Protein AF-A0A7S2E3D8-F1 (afdb_monomer_lite)

pLDDT: mean 76.86, std 10.4, range [40.06, 91.75]

Structure (mmCIF, N/CA/C/O backbone):
data_AF-A0A7S2E3D8-F1
#
_entry.id   AF-A0A7S2E3D8-F1
#
loop_
_atom_site.group_PDB
_atom_site.id
_atom_site.type_symbol
_atom_site.label_atom_id
_atom_site.label_alt_id
_atom_site.label_comp_id
_atom_site.label_asym_id
_atom_site.label_entity_id
_atom_site.label_seq_id
_atom_site.pdbx_PDB_ins_code
_atom_site.Cartn_x
_atom_site.Cartn_y
_atom_site.Cartn_z
_atom_site.occupancy
_atom_site.B_iso_or_equiv
_atom_site.auth_seq_id
_atom_site.auth_comp_id
_atom_site.auth_asym_id
_atom_site.auth_atom_id
_atom_site.pdbx_PDB_model_num
ATOM 1 N N . MET A 1 1 ? 24.979 -22.349 -16.098 1.00 54.50 1 MET A N 1
ATOM 2 C CA . MET A 1 1 ? 23.718 -23.120 -16.098 1.00 54.50 1 MET A CA 1
ATOM 3 C C . MET A 1 1 ? 24.018 -24.602 -15.805 1.00 54.50 1 MET A C 1
ATOM 5 O O . MET A 1 1 ? 23.589 -25.485 -16.527 1.00 54.50 1 MET A O 1
ATOM 9 N N . ILE A 1 2 ? 24.775 -24.875 -14.730 1.00 65.81 2 ILE A N 1
ATOM 10 C CA . ILE A 1 2 ? 25.481 -26.158 -14.510 1.00 65.81 2 ILE A CA 1
ATOM 11 C C . ILE A 1 2 ? 24.524 -27.282 -14.080 1.00 65.81 2 ILE A C 1
ATOM 13 O O . ILE A 1 2 ? 24.633 -28.409 -14.543 1.00 65.81 2 ILE A O 1
ATOM 17 N N . VAL A 1 3 ? 23.531 -26.968 -13.246 1.00 64.94 3 VAL A N 1
ATOM 18 C CA . VAL A 1 3 ? 22.577 -27.958 -12.713 1.00 64.94 3 VAL A CA 1
ATOM 19 C C . VAL A 1 3 ? 21.649 -28.516 -13.802 1.00 64.94 3 VAL A C 1
ATOM 21 O O . VAL A 1 3 ? 21.311 -29.693 -13.779 1.00 64.94 3 VAL A O 1
ATOM 24 N N . ILE A 1 4 ? 21.277 -27.700 -14.796 1.00 72.75 4 ILE A N 1
ATOM 25 C CA . ILE A 1 4 ? 20.423 -28.128 -15.918 1.00 72.75 4 ILE A CA 1
ATOM 26 C C . ILE A 1 4 ? 21.190 -29.070 -16.853 1.00 72.75 4 ILE A C 1
ATOM 28 O O . ILE A 1 4 ? 20.639 -30.062 -17.325 1.00 72.75 4 ILE A O 1
ATOM 32 N N . GLU A 1 5 ? 22.465 -28.784 -17.112 1.00 73.12 5 GLU A N 1
ATOM 33 C CA . GLU A 1 5 ? 23.321 -29.645 -17.933 1.00 73.12 5 GLU A CA 1
ATOM 34 C C . GLU A 1 5 ? 23.626 -30.976 -17.240 1.00 73.12 5 GLU A C 1
ATOM 36 O O . GLU A 1 5 ? 23.585 -32.019 -17.886 1.00 73.12 5 GLU A O 1
ATOM 41 N N . GLU A 1 6 ? 23.859 -30.960 -15.927 1.00 69.69 6 GLU A N 1
ATOM 42 C CA . GLU A 1 6 ? 24.079 -32.176 -15.140 1.00 69.69 6 GLU A CA 1
ATOM 43 C C . GLU A 1 6 ? 22.788 -32.993 -14.965 1.00 69.69 6 GLU A C 1
ATOM 45 O O . GLU A 1 6 ? 22.846 -34.215 -15.046 1.00 69.69 6 GLU A O 1
ATOM 50 N N . SER A 1 7 ? 21.612 -32.358 -14.848 1.00 72.56 7 SER A N 1
ATOM 51 C CA . SER A 1 7 ? 20.326 -33.077 -14.861 1.00 72.56 7 SER A CA 1
ATOM 52 C C . SER A 1 7 ? 20.102 -33.796 -16.189 1.00 72.56 7 SER A C 1
ATOM 54 O O . SER A 1 7 ? 19.692 -34.948 -16.191 1.00 72.56 7 SER A O 1
ATOM 56 N N . LYS A 1 8 ? 20.425 -33.160 -17.323 1.00 74.94 8 LYS A N 1
ATOM 57 C CA . LYS A 1 8 ? 20.305 -33.791 -18.651 1.00 74.94 8 LYS A CA 1
ATOM 58 C C . LYS A 1 8 ? 21.268 -34.964 -18.853 1.00 74.94 8 LYS A C 1
ATOM 60 O O . LYS A 1 8 ? 21.036 -35.783 -19.742 1.00 74.94 8 LYS A O 1
ATOM 65 N N . LYS A 1 9 ? 22.372 -35.008 -18.101 1.00 73.44 9 LYS A N 1
ATOM 66 C CA . LYS A 1 9 ? 23.301 -36.146 -18.084 1.00 73.44 9 LYS A CA 1
ATOM 67 C C . LYS A 1 9 ? 22.787 -37.256 -17.168 1.00 73.44 9 LYS A C 1
ATOM 69 O O . LYS A 1 9 ? 22.814 -38.403 -17.591 1.00 73.44 9 LYS A O 1
ATOM 74 N N . ASP A 1 10 ? 22.271 -36.916 -15.985 1.00 66.31 10 ASP A N 1
ATOM 75 C CA . ASP A 1 10 ? 21.652 -37.871 -15.049 1.00 66.31 10 ASP A CA 1
ATOM 76 C C . ASP A 1 10 ? 20.418 -38.562 -15.660 1.00 66.31 10 ASP A C 1
ATOM 78 O O . ASP A 1 10 ? 20.246 -39.764 -15.501 1.00 66.31 10 ASP A O 1
ATOM 82 N N . ASP A 1 11 ? 19.634 -37.846 -16.475 1.00 70.88 11 ASP A N 1
ATOM 83 C CA . ASP A 1 11 ? 18.469 -38.386 -17.200 1.00 70.88 11 ASP A CA 1
ATOM 84 C C . ASP A 1 11 ? 18.822 -39.447 -18.271 1.00 70.88 11 ASP A C 1
ATOM 86 O O . ASP A 1 11 ? 17.924 -40.055 -18.855 1.00 70.88 11 ASP A O 1
ATOM 90 N N . LYS A 1 12 ? 20.114 -39.655 -18.561 1.00 72.06 12 LYS A N 1
ATOM 91 C CA . LYS A 1 12 ? 20.621 -40.648 -19.527 1.00 72.06 12 LYS A CA 1
ATOM 92 C C . LYS A 1 12 ? 21.363 -41.810 -18.869 1.00 72.06 12 LYS A C 1
ATOM 94 O O . LYS A 1 12 ? 21.856 -42.675 -19.589 1.00 72.06 12 LYS A O 1
ATOM 99 N N . VAL A 1 13 ? 21.508 -41.795 -17.546 1.00 71.62 13 VAL A N 1
ATOM 100 C CA . VAL A 1 13 ? 22.180 -42.870 -16.817 1.00 71.62 13 VAL A CA 1
ATOM 101 C C . VAL A 1 13 ? 21.226 -44.060 -16.735 1.00 71.62 13 VAL A C 1
ATOM 103 O O . VAL A 1 13 ? 20.111 -43.937 -16.232 1.00 71.62 13 VAL A O 1
ATOM 106 N N . ASP A 1 14 ? 21.689 -45.176 -17.280 1.00 62.88 14 ASP A N 1
ATOM 107 C CA . ASP A 1 14 ? 21.110 -46.513 -17.182 1.00 62.88 14 ASP A CA 1
ATOM 108 C C . ASP A 1 14 ? 22.132 -47.332 -16.380 1.00 62.88 14 ASP A C 1
ATOM 110 O O . ASP A 1 14 ? 23.194 -47.701 -16.896 1.00 62.88 14 ASP A O 1
ATOM 114 N N . ALA A 1 15 ? 21.907 -47.435 -15.068 1.00 64.56 15 ALA A N 1
ATOM 115 C CA . ALA A 1 15 ? 22.866 -48.028 -14.139 1.00 64.56 15 ALA A CA 1
ATOM 116 C C . ALA A 1 15 ? 22.747 -49.557 -14.064 1.00 64.56 15 ALA A C 1
ATOM 118 O O . ALA A 1 15 ? 23.694 -50.215 -13.622 1.00 64.56 15 ALA A O 1
ATOM 119 N N . ASP A 1 16 ? 21.613 -50.119 -14.482 1.00 63.78 16 ASP A N 1
ATOM 120 C CA . ASP A 1 16 ? 21.340 -51.558 -14.482 1.00 63.78 16 ASP A CA 1
ATOM 121 C C . ASP A 1 16 ? 21.496 -52.210 -15.872 1.00 63.78 16 ASP A C 1
ATOM 123 O O . ASP A 1 16 ? 21.486 -53.439 -15.984 1.00 63.78 16 ASP A O 1
ATOM 127 N N . GLY A 1 17 ? 21.760 -51.406 -16.908 1.00 60.56 17 GLY A N 1
ATOM 128 C CA . GLY A 1 17 ? 22.083 -51.847 -18.262 1.00 60.56 17 GLY A CA 1
ATOM 129 C C . GLY A 1 17 ? 20.888 -52.445 -18.997 1.00 60.56 17 GLY A C 1
ATOM 130 O O . GLY A 1 17 ? 21.078 -53.267 -19.900 1.00 60.56 17 GLY A O 1
ATOM 131 N N . ASN A 1 18 ? 19.669 -52.085 -18.593 1.00 60.09 18 ASN A N 1
ATOM 132 C CA . ASN A 1 18 ? 18.437 -52.690 -19.087 1.00 60.09 18 ASN A CA 1
ATOM 133 C C . ASN A 1 18 ? 17.904 -52.034 -20.384 1.00 60.09 18 ASN A C 1
ATOM 135 O O . ASN A 1 18 ? 16.939 -52.521 -20.983 1.00 60.09 18 ASN A O 1
ATOM 139 N N . GLY A 1 19 ? 18.566 -50.976 -20.869 1.00 58.81 19 GLY A N 1
ATOM 140 C CA . GLY A 1 19 ? 18.214 -50.238 -22.083 1.00 58.81 19 GLY A CA 1
ATOM 141 C C . GLY A 1 19 ? 17.189 -49.119 -21.861 1.00 58.81 19 GLY A C 1
ATOM 142 O O . GLY A 1 19 ? 16.807 -48.441 -22.824 1.00 58.81 19 GLY A O 1
ATOM 143 N N . VAL A 1 20 ? 16.750 -48.899 -20.620 1.00 63.19 20 VAL A N 1
ATOM 144 C CA . VAL A 1 20 ? 15.828 -47.847 -20.182 1.00 63.19 20 VAL A CA 1
ATOM 145 C C . VAL A 1 20 ? 16.533 -47.000 -19.119 1.00 63.19 20 VAL A C 1
ATOM 147 O O . VAL A 1 20 ? 17.198 -47.497 -18.230 1.00 63.19 20 VAL A O 1
ATOM 150 N N . ALA A 1 21 ? 16.417 -45.673 -19.204 1.00 68.75 21 ALA A N 1
ATOM 151 C CA . ALA A 1 21 ? 17.032 -44.805 -18.199 1.00 68.75 21 ALA A CA 1
ATOM 152 C C . ALA A 1 21 ? 16.344 -44.975 -16.833 1.00 68.75 21 ALA A C 1
ATOM 154 O O . ALA A 1 21 ? 15.117 -44.843 -16.769 1.00 68.75 21 ALA A O 1
ATOM 155 N N . ASP A 1 22 ? 17.123 -45.122 -15.751 1.00 62.75 22 ASP A N 1
ATOM 156 C CA . ASP A 1 22 ? 16.635 -45.331 -14.374 1.00 62.75 22 ASP A CA 1
ATOM 157 C C . ASP A 1 22 ? 15.532 -44.330 -13.982 1.00 62.75 22 ASP A C 1
ATOM 159 O O . ASP A 1 22 ? 14.576 -44.640 -13.274 1.00 62.75 22 ASP A O 1
ATOM 163 N N . VAL A 1 23 ? 15.649 -43.089 -14.468 1.00 61.84 23 VAL A N 1
ATOM 164 C CA . VAL A 1 23 ? 14.720 -41.983 -14.189 1.00 61.84 23 VAL A CA 1
ATOM 165 C C . VAL A 1 23 ? 13.282 -42.297 -14.627 1.00 61.84 23 VAL A C 1
ATOM 167 O O . VAL A 1 23 ? 12.345 -41.714 -14.085 1.00 61.84 23 VAL A O 1
ATOM 170 N N . LYS A 1 24 ? 13.083 -43.208 -15.587 1.00 64.81 24 LYS A N 1
ATOM 171 C CA . LYS A 1 24 ? 11.757 -43.622 -16.075 1.00 64.81 24 LYS A CA 1
ATOM 172 C C . LYS A 1 24 ? 11.157 -44.796 -15.303 1.00 64.81 24 LYS A C 1
ATOM 174 O O . LYS A 1 24 ? 9.954 -45.011 -15.408 1.00 64.81 24 LYS A O 1
ATOM 179 N N . GLU A 1 25 ? 11.968 -45.522 -14.541 1.00 63.78 25 GLU A N 1
ATOM 180 C CA . GLU A 1 25 ? 11.549 -46.721 -13.804 1.00 63.78 25 GLU A CA 1
ATOM 181 C C . GLU A 1 25 ? 11.418 -46.473 -12.294 1.00 63.78 25 GLU A C 1
ATOM 183 O O . GLU A 1 25 ? 10.818 -47.266 -11.569 1.00 63.78 25 GLU A O 1
ATOM 188 N N . MET 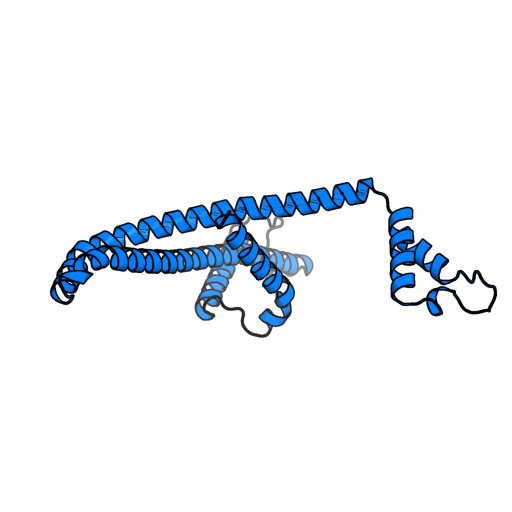A 1 26 ? 11.930 -45.340 -11.807 1.00 66.50 26 MET A N 1
ATOM 189 C CA . MET A 1 26 ? 11.855 -44.951 -10.401 1.00 66.50 26 MET A CA 1
ATOM 190 C C . MET A 1 26 ? 10.457 -44.482 -9.965 1.00 66.50 26 MET A C 1
ATOM 192 O O . MET A 1 26 ? 9.777 -43.726 -10.658 1.00 66.50 26 MET A O 1
ATOM 196 N N . ASP A 1 27 ? 10.081 -44.842 -8.732 1.00 74.19 27 ASP A N 1
ATOM 197 C CA . ASP A 1 27 ? 8.912 -44.281 -8.046 1.00 74.19 27 ASP A CA 1
ATOM 198 C C . ASP A 1 27 ? 9.023 -42.748 -7.896 1.00 74.19 27 ASP A C 1
ATOM 200 O O . ASP A 1 27 ? 10.108 -42.194 -7.688 1.00 74.19 27 ASP A O 1
ATOM 204 N N . SER A 1 28 ? 7.884 -42.049 -7.936 1.00 71.00 28 SER A N 1
ATOM 205 C CA . SER A 1 28 ? 7.810 -40.578 -7.955 1.00 71.00 28 SER A CA 1
ATOM 206 C C . SER A 1 28 ? 8.515 -39.929 -6.756 1.00 71.00 28 SER A C 1
ATOM 208 O O . SER A 1 28 ? 9.128 -38.867 -6.887 1.00 71.00 28 SER A O 1
ATOM 210 N N . LYS A 1 29 ? 8.481 -40.575 -5.582 1.00 74.19 29 LYS A N 1
ATOM 211 C CA . LYS A 1 29 ? 9.183 -40.097 -4.378 1.00 74.19 29 LYS A CA 1
ATOM 212 C C . LYS A 1 29 ? 10.696 -40.293 -4.468 1.00 74.19 29 LYS A C 1
ATOM 214 O O . LYS A 1 29 ? 11.454 -39.409 -4.068 1.00 74.19 29 LYS A O 1
ATOM 219 N N . ALA A 1 30 ? 11.136 -41.427 -5.007 1.00 75.94 30 ALA A N 1
ATOM 220 C CA . ALA A 1 30 ? 12.552 -41.730 -5.192 1.00 75.94 30 ALA A CA 1
ATOM 221 C C . ALA A 1 30 ? 13.190 -40.800 -6.240 1.00 75.94 30 ALA A C 1
ATOM 223 O O . ALA A 1 30 ? 14.317 -40.336 -6.060 1.00 75.94 30 ALA A O 1
ATOM 224 N N . LEU A 1 31 ? 12.441 -40.461 -7.292 1.00 77.81 31 LEU A N 1
ATOM 225 C CA . LEU A 1 31 ? 12.853 -39.517 -8.330 1.00 77.81 31 LEU A CA 1
ATOM 226 C C . LEU A 1 31 ? 13.031 -38.100 -7.759 1.00 77.81 31 LEU A C 1
ATOM 228 O O . LEU A 1 31 ? 14.049 -37.452 -8.018 1.00 77.81 31 LEU A O 1
ATOM 232 N N . LEU A 1 32 ? 12.095 -37.641 -6.919 1.00 78.56 32 LEU A N 1
ATOM 233 C CA . LEU A 1 32 ? 12.212 -36.354 -6.223 1.00 78.56 32 LEU A CA 1
ATOM 234 C C . LEU A 1 32 ? 13.456 -36.293 -5.328 1.00 78.56 32 LEU A C 1
ATOM 236 O O . LEU A 1 32 ? 14.194 -35.313 -5.392 1.00 78.56 32 LEU A O 1
ATOM 240 N N . LEU A 1 33 ? 13.729 -37.337 -4.541 1.00 79.44 33 LEU A N 1
ATOM 241 C CA . LEU A 1 33 ? 14.919 -37.407 -3.683 1.00 79.44 33 LEU A CA 1
ATOM 242 C C . LEU A 1 33 ? 16.226 -37.405 -4.491 1.00 79.44 33 LEU A C 1
ATOM 244 O O . LEU A 1 33 ? 17.156 -36.679 -4.138 1.00 79.44 33 LEU A O 1
ATOM 248 N N . ARG A 1 34 ? 16.299 -38.157 -5.598 1.00 78.06 34 ARG A N 1
ATOM 249 C CA . ARG A 1 34 ? 17.475 -38.183 -6.489 1.00 78.06 34 ARG A CA 1
ATOM 250 C C . ARG A 1 34 ? 17.731 -36.814 -7.115 1.00 78.06 34 ARG A C 1
ATOM 252 O O . ARG A 1 34 ? 18.853 -36.313 -7.044 1.00 78.06 34 ARG A O 1
ATOM 259 N N . LYS A 1 35 ? 16.693 -36.163 -7.653 1.00 78.25 35 LYS A N 1
ATOM 260 C CA . LYS A 1 35 ? 16.822 -34.819 -8.240 1.00 78.25 35 LYS A CA 1
ATOM 261 C C . LYS A 1 35 ? 17.135 -33.752 -7.187 1.00 78.25 35 LYS A C 1
ATOM 263 O O . LYS A 1 35 ? 17.973 -32.892 -7.445 1.00 78.25 35 LYS A O 1
ATOM 268 N N . ALA A 1 36 ? 16.554 -33.829 -5.989 1.00 77.69 36 ALA A N 1
ATOM 269 C CA . ALA A 1 36 ? 16.896 -32.936 -4.881 1.00 77.69 36 ALA A CA 1
ATOM 270 C C . ALA A 1 36 ? 18.368 -33.090 -4.456 1.00 77.69 36 ALA A C 1
ATOM 272 O O . ALA A 1 36 ? 19.069 -32.089 -4.307 1.00 77.69 36 ALA A O 1
ATOM 273 N N . ASN A 1 37 ? 18.869 -34.324 -4.343 1.00 80.50 37 ASN A N 1
ATOM 274 C CA . ASN A 1 37 ? 20.275 -34.604 -4.036 1.00 80.50 37 ASN A CA 1
ATOM 275 C C . ASN A 1 37 ? 21.228 -34.129 -5.141 1.00 80.50 37 ASN A C 1
ATOM 277 O O . ASN A 1 37 ? 22.279 -33.565 -4.835 1.00 80.50 37 ASN A O 1
ATOM 281 N N . LEU A 1 38 ? 20.865 -34.292 -6.418 1.00 79.12 38 LEU A N 1
ATOM 282 C CA . LEU A 1 38 ? 21.645 -33.778 -7.547 1.00 79.12 38 LEU A CA 1
ATOM 283 C C . LEU A 1 38 ? 21.764 -32.248 -7.482 1.00 79.12 38 LEU A C 1
ATOM 285 O O . LEU A 1 38 ? 22.862 -31.702 -7.603 1.00 79.12 38 LEU A O 1
ATOM 289 N N . VAL A 1 39 ? 20.643 -31.560 -7.244 1.00 78.81 39 VAL A N 1
ATOM 290 C CA . VAL A 1 39 ? 20.605 -30.101 -7.093 1.00 78.81 39 VAL A CA 1
ATOM 291 C C . VAL A 1 39 ? 21.458 -29.670 -5.901 1.00 78.81 39 VAL A C 1
ATOM 293 O O . VAL A 1 39 ? 22.339 -28.836 -6.075 1.00 78.81 39 VAL A O 1
ATOM 296 N N . MET A 1 40 ? 21.277 -30.269 -4.721 1.00 75.31 40 MET A N 1
ATOM 297 C CA . MET A 1 40 ? 22.045 -29.922 -3.517 1.00 75.31 40 MET A CA 1
ATOM 298 C C . MET A 1 40 ? 23.553 -30.168 -3.671 1.00 75.31 40 MET A C 1
ATOM 300 O O . MET A 1 40 ? 24.350 -29.380 -3.174 1.00 75.31 40 MET A O 1
ATOM 304 N N . THR A 1 41 ? 23.957 -31.214 -4.395 1.00 78.44 41 THR A N 1
ATOM 305 C CA . THR A 1 41 ? 25.378 -31.556 -4.595 1.00 78.44 41 THR A CA 1
ATOM 306 C C . THR A 1 41 ? 26.074 -30.635 -5.602 1.00 78.44 41 THR A C 1
ATOM 308 O O . THR A 1 41 ? 27.279 -30.409 -5.516 1.00 78.44 41 THR A O 1
ATOM 311 N N . LYS A 1 42 ? 25.340 -30.130 -6.600 1.00 78.06 42 LYS A N 1
ATOM 312 C CA . LYS A 1 42 ? 25.905 -29.352 -7.718 1.00 78.06 42 LYS A CA 1
ATOM 313 C C . LYS A 1 42 ? 25.678 -27.845 -7.590 1.00 78.06 42 LYS A C 1
ATOM 315 O O . LYS A 1 42 ? 26.277 -27.066 -8.333 1.00 78.06 42 LYS A O 1
ATOM 320 N N . MET A 1 43 ? 24.801 -27.423 -6.687 1.00 78.25 43 MET A N 1
ATOM 321 C CA . MET A 1 43 ? 24.501 -26.023 -6.427 1.00 78.25 43 MET A CA 1
ATOM 322 C C . MET A 1 43 ? 25.545 -25.412 -5.489 1.00 78.25 43 MET A C 1
ATOM 324 O O . MET A 1 43 ? 25.994 -26.043 -4.540 1.00 78.25 43 MET A O 1
ATOM 328 N N . ASN A 1 44 ? 25.946 -24.169 -5.759 1.00 83.44 44 ASN A N 1
ATOM 329 C CA . ASN A 1 44 ? 26.861 -23.442 -4.885 1.00 83.44 44 ASN A CA 1
ATOM 330 C C . ASN A 1 44 ? 26.087 -22.969 -3.635 1.00 83.44 44 ASN A C 1
ATOM 332 O O . ASN A 1 44 ? 25.175 -22.151 -3.793 1.00 83.44 44 ASN A O 1
ATOM 336 N N . PRO A 1 45 ? 26.426 -23.448 -2.424 1.00 85.06 45 PRO A N 1
ATOM 337 C CA . PRO A 1 45 ? 25.663 -23.133 -1.221 1.00 85.06 45 PRO A CA 1
ATOM 338 C C . PRO A 1 45 ? 25.768 -21.655 -0.828 1.00 85.06 45 PRO A C 1
ATOM 340 O O . PRO A 1 45 ? 24.780 -21.093 -0.371 1.00 85.06 45 PRO A O 1
ATOM 343 N N . GLN A 1 46 ? 26.905 -20.993 -1.074 1.00 85.25 46 GLN A N 1
ATOM 344 C CA . GL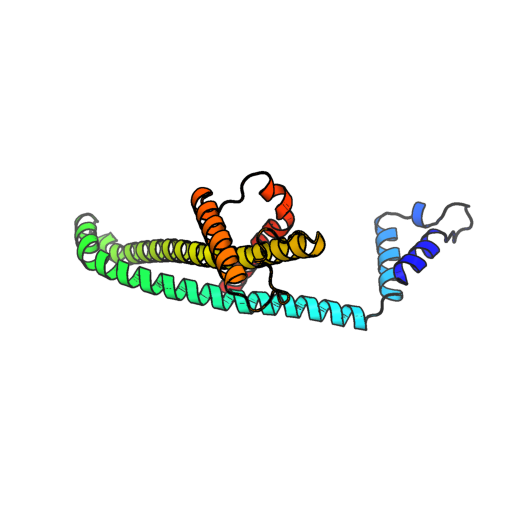N A 1 46 ? 27.071 -19.563 -0.787 1.00 85.25 46 GLN A CA 1
ATOM 345 C C . GLN A 1 46 ? 26.136 -18.701 -1.641 1.00 85.25 46 GLN A C 1
ATOM 347 O O . GLN A 1 46 ? 25.496 -17.796 -1.125 1.00 85.25 46 GLN A O 1
ATOM 352 N N . LYS A 1 47 ? 25.974 -19.021 -2.931 1.00 83.88 47 LYS A N 1
ATOM 353 C CA . LYS A 1 47 ? 25.029 -18.293 -3.798 1.00 83.88 47 LYS A CA 1
ATOM 354 C C . LYS A 1 47 ? 23.574 -18.468 -3.368 1.00 83.88 47 LYS A C 1
ATOM 356 O O . LYS A 1 47 ? 22.762 -17.571 -3.574 1.00 83.88 47 LYS A O 1
ATOM 361 N N . VAL A 1 48 ? 23.234 -19.629 -2.813 1.00 84.50 48 VAL A N 1
ATOM 362 C CA . VAL A 1 48 ? 21.888 -19.898 -2.290 1.00 84.50 48 VAL A CA 1
ATOM 363 C C . VAL A 1 48 ? 21.661 -19.138 -0.996 1.00 84.50 48 VAL A C 1
ATOM 365 O O . VAL A 1 48 ? 20.609 -18.528 -0.849 1.00 84.50 48 VAL A O 1
ATOM 368 N N . ASP A 1 49 ? 22.643 -19.128 -0.096 1.00 88.25 49 ASP A N 1
ATOM 369 C CA . ASP A 1 49 ? 22.598 -18.337 1.133 1.00 88.25 49 ASP A CA 1
ATOM 370 C C . ASP A 1 49 ? 22.455 -16.841 0.826 1.00 88.25 49 ASP A C 1
ATOM 372 O O . ASP A 1 49 ? 21.540 -16.192 1.325 1.00 88.25 49 ASP A O 1
ATOM 376 N N . GLU A 1 50 ? 23.257 -16.311 -0.100 1.00 89.62 50 GLU A N 1
ATOM 377 C CA . GLU A 1 50 ? 23.147 -14.929 -0.577 1.00 89.62 50 GLU A CA 1
ATOM 378 C C . GLU A 1 50 ? 21.756 -14.624 -1.153 1.00 89.62 50 GLU A C 1
ATOM 380 O O . GLU A 1 50 ? 21.176 -13.579 -0.845 1.00 89.62 50 GLU A O 1
ATOM 385 N N . ALA A 1 51 ? 21.189 -15.533 -1.953 1.00 86.81 51 ALA A N 1
ATOM 386 C CA . ALA A 1 51 ? 19.851 -15.375 -2.518 1.00 86.81 51 ALA A CA 1
ATOM 387 C C . ALA A 1 51 ? 18.753 -15.428 -1.441 1.00 86.81 51 ALA A C 1
ATOM 389 O O . ALA A 1 51 ? 17.854 -14.587 -1.435 1.00 86.81 51 ALA A O 1
ATOM 390 N N . MET A 1 52 ? 18.837 -16.365 -0.495 1.00 87.25 52 MET A N 1
ATOM 391 C CA . MET A 1 52 ? 17.904 -16.478 0.631 1.00 87.25 52 MET A CA 1
ATOM 392 C C . MET A 1 52 ? 17.988 -15.262 1.557 1.00 87.25 52 MET A C 1
ATOM 394 O O . MET A 1 52 ? 16.959 -14.731 1.990 1.00 87.25 52 MET A O 1
ATOM 398 N N . ALA A 1 53 ? 19.198 -14.769 1.817 1.00 89.12 53 ALA A N 1
ATOM 399 C CA . ALA A 1 53 ? 19.434 -13.548 2.568 1.00 89.12 53 ALA A CA 1
ATOM 400 C C . ALA A 1 53 ? 18.877 -12.325 1.828 1.00 89.12 53 ALA A C 1
ATOM 402 O O . ALA A 1 53 ? 18.274 -11.456 2.458 1.00 89.12 53 ALA A O 1
ATOM 403 N N . ALA A 1 54 ? 19.026 -12.251 0.503 1.00 91.31 54 ALA A N 1
ATOM 404 C CA . ALA A 1 54 ? 18.444 -11.184 -0.307 1.00 91.31 54 ALA A CA 1
ATOM 405 C C . ALA A 1 54 ? 16.908 -11.197 -0.250 1.00 91.31 54 ALA A C 1
ATOM 407 O O . ALA A 1 54 ? 16.308 -10.156 0.011 1.00 91.31 54 ALA A O 1
ATOM 408 N N . ILE A 1 55 ? 16.275 -12.365 -0.398 1.00 87.19 55 ILE A N 1
ATOM 409 C CA . ILE A 1 55 ? 14.815 -12.520 -0.278 1.00 87.19 55 ILE A CA 1
ATOM 410 C C . ILE A 1 55 ? 14.342 -12.080 1.112 1.00 87.19 55 ILE A C 1
ATOM 412 O O . ILE A 1 55 ? 13.409 -11.287 1.230 1.00 87.19 55 ILE A O 1
ATOM 416 N N . SER A 1 56 ? 15.028 -12.530 2.163 1.00 84.44 56 SER A N 1
ATOM 417 C CA . SER A 1 56 ? 14.694 -12.173 3.546 1.00 84.44 56 SER A CA 1
ATOM 418 C C . SER A 1 56 ? 14.845 -10.669 3.804 1.00 84.44 56 SER A C 1
ATOM 420 O O . SER A 1 56 ? 14.006 -10.067 4.471 1.00 84.44 56 SER A O 1
ATOM 422 N N . LYS A 1 57 ? 15.876 -10.026 3.239 1.00 88.31 57 LYS A N 1
ATOM 423 C CA . LYS A 1 57 ? 16.073 -8.569 3.331 1.00 88.31 57 LYS A CA 1
ATOM 424 C C . LYS A 1 57 ? 14.964 -7.795 2.626 1.00 88.31 57 LYS A C 1
ATOM 426 O O . LYS A 1 57 ? 14.448 -6.837 3.196 1.00 88.31 57 LYS A O 1
ATOM 431 N N . VAL A 1 58 ? 14.588 -8.208 1.414 1.00 87.62 58 VAL A N 1
ATOM 432 C CA . VAL A 1 58 ? 13.476 -7.593 0.671 1.00 87.62 58 VAL A CA 1
ATOM 433 C C . VAL A 1 58 ? 12.182 -7.723 1.471 1.00 87.62 58 VAL A C 1
ATOM 435 O O . VAL A 1 58 ? 11.482 -6.733 1.665 1.00 87.62 58 VAL A O 1
ATOM 438 N N . TRP A 1 59 ? 11.912 -8.905 2.023 1.00 81.06 59 TRP A N 1
ATOM 439 C CA . TRP A 1 59 ? 10.745 -9.152 2.866 1.00 81.06 59 TRP A CA 1
ATOM 440 C C . TRP A 1 59 ? 10.690 -8.231 4.095 1.00 81.06 59 TRP A C 1
ATOM 442 O O . TRP A 1 59 ? 9.689 -7.553 4.324 1.00 81.06 59 TRP A O 1
ATOM 452 N N . LEU A 1 60 ? 11.785 -8.136 4.855 1.00 82.75 60 LEU A N 1
ATOM 453 C CA . LEU A 1 60 ? 11.861 -7.266 6.034 1.00 82.75 60 LEU A CA 1
ATOM 454 C C . LEU A 1 60 ? 11.758 -5.777 5.681 1.00 82.75 60 LEU A C 1
ATOM 456 O O . LEU A 1 60 ? 11.159 -5.006 6.434 1.00 82.75 60 LEU A O 1
ATOM 460 N N . SER A 1 61 ? 12.310 -5.366 4.538 1.00 87.44 61 SER A N 1
ATOM 461 C CA . SER A 1 61 ? 12.174 -3.998 4.033 1.00 87.44 61 SER A CA 1
ATOM 462 C C . SER A 1 61 ? 10.712 -3.664 3.739 1.00 87.44 61 SER A C 1
ATOM 464 O O . SER A 1 61 ? 10.217 -2.634 4.198 1.00 87.44 61 SER A O 1
ATOM 466 N N . VAL A 1 62 ? 9.996 -4.569 3.067 1.00 83.56 62 VAL A N 1
ATOM 467 C CA . VAL A 1 62 ? 8.567 -4.417 2.770 1.00 83.56 62 VAL A CA 1
ATOM 468 C C . VAL A 1 62 ? 7.751 -4.323 4.062 1.00 83.56 62 VAL A C 1
ATOM 470 O O . VAL A 1 62 ? 6.982 -3.376 4.219 1.00 83.56 62 VAL A O 1
ATOM 473 N N . ILE A 1 63 ? 7.975 -5.217 5.033 1.00 79.19 63 ILE A N 1
ATOM 474 C CA . ILE A 1 63 ? 7.308 -5.154 6.348 1.00 79.19 63 ILE A CA 1
ATOM 475 C C . ILE A 1 63 ? 7.582 -3.817 7.048 1.00 79.19 63 ILE A C 1
ATOM 477 O O . ILE A 1 63 ? 6.665 -3.191 7.579 1.00 79.19 63 ILE A O 1
ATOM 481 N N . SER A 1 64 ? 8.828 -3.347 7.034 1.00 82.81 64 SER A N 1
ATOM 482 C CA . SER A 1 64 ? 9.210 -2.086 7.683 1.00 82.81 64 SER A CA 1
ATOM 483 C C . SER A 1 64 ? 8.507 -0.878 7.056 1.00 82.81 64 SER A C 1
ATOM 485 O O . SER A 1 64 ? 8.024 0.002 7.762 1.00 82.81 64 SER A O 1
ATOM 487 N N . VAL A 1 65 ? 8.393 -0.835 5.727 1.00 83.38 65 VAL A N 1
ATOM 488 C CA . VAL A 1 65 ? 7.666 0.242 5.037 1.00 83.38 65 VAL A CA 1
ATOM 489 C C . VAL A 1 65 ? 6.173 0.175 5.352 1.00 83.38 65 VAL A C 1
ATOM 491 O O . VAL A 1 65 ? 5.559 1.195 5.670 1.00 83.38 65 VAL A O 1
ATOM 494 N N . LEU A 1 66 ? 5.593 -1.024 5.311 1.00 78.56 66 LEU A N 1
ATOM 495 C CA . LEU A 1 66 ? 4.171 -1.225 5.563 1.00 78.56 66 LEU A CA 1
ATOM 496 C C . LEU A 1 66 ? 3.796 -0.861 6.997 1.00 78.56 66 LEU A C 1
ATOM 498 O O . LEU A 1 66 ? 2.852 -0.107 7.192 1.00 78.56 66 LEU A O 1
ATOM 502 N N . THR A 1 67 ? 4.548 -1.310 8.000 1.00 78.50 67 THR A N 1
ATOM 503 C CA . THR A 1 67 ? 4.295 -0.951 9.410 1.00 78.50 67 THR A CA 1
ATOM 504 C C . THR A 1 67 ? 4.271 0.561 9.628 1.00 78.50 67 THR A C 1
ATOM 506 O O . THR A 1 67 ? 3.367 1.065 10.295 1.00 78.50 67 THR A O 1
ATOM 509 N N . VAL A 1 68 ? 5.184 1.311 9.003 1.00 81.25 68 VAL A N 1
ATOM 510 C CA . VAL A 1 68 ? 5.171 2.781 9.051 1.00 81.25 68 VAL A CA 1
ATOM 511 C C . VAL A 1 68 ? 3.916 3.355 8.387 1.00 81.25 68 VAL A C 1
ATOM 513 O O . VAL A 1 68 ? 3.309 4.284 8.926 1.00 81.25 68 VAL A O 1
ATOM 516 N N . GLN A 1 69 ? 3.503 2.821 7.235 1.00 77.25 69 GLN A N 1
ATOM 517 C CA . GLN A 1 69 ? 2.280 3.258 6.554 1.00 77.25 69 GLN A CA 1
ATOM 518 C C . GLN A 1 69 ? 1.027 2.966 7.393 1.00 77.25 69 GLN A C 1
ATOM 520 O O . GLN A 1 69 ? 0.235 3.876 7.631 1.00 77.25 69 GLN A O 1
ATOM 525 N N . PHE A 1 70 ? 0.893 1.753 7.935 1.00 78.38 70 PHE A N 1
ATOM 526 C CA . PHE A 1 70 ? -0.204 1.372 8.828 1.00 78.38 70 PHE A CA 1
ATOM 527 C C . PHE A 1 70 ? -0.243 2.239 10.087 1.00 78.38 70 PHE A C 1
ATOM 529 O O . PHE A 1 70 ? -1.312 2.722 10.458 1.00 78.38 70 PHE A O 1
ATOM 536 N N . ALA A 1 71 ? 0.905 2.513 10.712 1.00 82.06 71 ALA A N 1
ATOM 537 C CA . ALA A 1 71 ? 0.982 3.392 11.876 1.00 82.06 71 ALA A CA 1
ATOM 538 C C . ALA A 1 71 ? 0.468 4.809 11.565 1.00 82.06 71 ALA A C 1
ATOM 540 O O . ALA A 1 71 ? -0.271 5.386 12.366 1.00 82.06 71 ALA A O 1
ATOM 541 N N . ARG A 1 72 ? 0.788 5.357 10.383 1.00 82.06 72 ARG A N 1
ATOM 542 C CA . ARG A 1 72 ? 0.251 6.653 9.931 1.00 82.06 72 ARG A CA 1
ATOM 543 C C . ARG A 1 72 ? -1.263 6.606 9.744 1.00 82.06 72 ARG A C 1
ATOM 545 O O . ARG A 1 72 ? -1.952 7.515 10.205 1.00 82.06 72 ARG A O 1
ATOM 552 N N . THR A 1 73 ? -1.795 5.555 9.120 1.00 84.00 73 THR A N 1
ATOM 553 C CA . THR A 1 73 ? -3.246 5.407 8.925 1.00 84.00 73 THR A CA 1
ATOM 554 C C . THR A 1 73 ? -3.984 5.229 10.258 1.00 84.00 73 THR A C 1
ATOM 556 O O . THR A 1 73 ? -5.051 5.812 10.446 1.00 84.00 73 THR A O 1
ATOM 559 N N . ILE A 1 74 ? -3.402 4.507 11.221 1.00 86.25 74 ILE A N 1
ATOM 560 C CA . ILE A 1 74 ? -3.936 4.378 12.587 1.00 86.25 74 ILE A CA 1
ATOM 561 C C . ILE A 1 74 ? -3.915 5.731 13.312 1.00 86.25 74 ILE A C 1
ATOM 563 O O . ILE A 1 74 ? -4.897 6.112 13.944 1.00 86.25 74 ILE A O 1
ATOM 567 N N . ALA A 1 75 ? -2.833 6.503 13.206 1.00 89.12 75 ALA A N 1
ATOM 568 C CA . ALA A 1 75 ? -2.768 7.832 13.814 1.00 89.12 75 ALA A CA 1
ATOM 569 C C . ALA A 1 75 ? -3.838 8.783 13.239 1.00 89.12 75 ALA A C 1
ATOM 571 O O . ALA A 1 75 ? -4.499 9.520 13.983 1.00 89.12 75 ALA A O 1
ATOM 572 N N . LEU A 1 76 ? -4.056 8.727 11.920 1.00 88.94 76 LEU A N 1
ATOM 573 C CA . LEU A 1 76 ? -5.130 9.456 11.249 1.00 88.94 76 LEU A CA 1
ATOM 574 C C . LEU A 1 76 ? -6.511 8.999 11.748 1.00 88.94 76 LEU A C 1
ATOM 576 O O . LEU A 1 76 ? -7.349 9.840 12.078 1.00 88.94 76 LEU A O 1
ATOM 580 N N . SER A 1 77 ? -6.743 7.688 11.859 1.00 89.06 77 SER A N 1
ATOM 581 C CA . SER A 1 77 ? -8.027 7.139 12.309 1.00 89.06 77 SER A CA 1
ATOM 582 C C . SER A 1 77 ? -8.346 7.512 13.756 1.00 89.06 77 SER A C 1
ATOM 584 O O . SER A 1 77 ? -9.481 7.894 14.046 1.00 89.06 77 SER A O 1
ATOM 586 N N . ILE A 1 78 ? -7.349 7.493 14.648 1.00 89.44 78 ILE A N 1
ATOM 587 C CA . ILE A 1 78 ? -7.483 7.947 16.038 1.00 89.44 78 ILE A CA 1
ATOM 588 C C . ILE A 1 78 ? -7.904 9.418 16.059 1.00 89.44 78 ILE A C 1
ATOM 590 O O . ILE A 1 78 ? -8.921 9.743 16.670 1.00 89.44 78 ILE A O 1
ATOM 594 N N . SER A 1 79 ? -7.209 10.278 15.309 1.00 91.75 79 SER A N 1
ATOM 595 C CA . SER A 1 79 ? -7.497 11.720 15.240 1.00 91.75 79 SER A CA 1
ATOM 596 C C . SER A 1 79 ? -8.918 12.022 14.741 1.00 91.75 79 SER A C 1
ATOM 598 O O . SER A 1 79 ? -9.626 12.868 15.304 1.00 91.75 79 SER A O 1
ATOM 600 N N . ILE A 1 80 ? -9.369 11.297 13.711 1.00 89.50 80 ILE A N 1
ATOM 601 C CA . ILE A 1 80 ? -10.743 11.382 13.194 1.00 89.50 80 ILE A CA 1
ATOM 602 C C . ILE A 1 80 ? -11.733 10.892 14.257 1.00 89.50 80 ILE A C 1
ATOM 604 O O . ILE A 1 80 ? -12.726 11.567 14.536 1.00 89.50 80 ILE A O 1
ATOM 608 N N . SER A 1 81 ? -11.464 9.741 14.878 1.00 90.12 81 SER A N 1
ATOM 609 C CA . SER A 1 81 ? -12.363 9.119 15.853 1.00 90.12 81 SER A CA 1
ATOM 610 C C . SER A 1 81 ? -12.533 9.952 17.122 1.00 90.12 81 SER A C 1
ATOM 612 O O . SER A 1 81 ? -13.649 10.052 17.628 1.00 90.12 81 SER A O 1
ATOM 614 N N . ASP A 1 82 ? -11.476 10.608 17.605 1.00 90.38 82 ASP A N 1
ATOM 615 C CA . ASP A 1 82 ? -11.528 11.475 18.784 1.00 90.38 82 ASP A CA 1
ATOM 616 C C . ASP A 1 82 ? -12.337 12.743 18.506 1.00 90.38 82 ASP A C 1
ATOM 618 O O . ASP A 1 82 ? -13.131 13.184 19.345 1.00 90.38 82 ASP A O 1
ATOM 622 N N . SER A 1 83 ? -12.200 13.296 17.299 1.00 89.62 83 SER A N 1
ATOM 623 C CA . SER A 1 83 ? -13.028 14.411 16.833 1.00 89.62 83 SER A CA 1
ATOM 624 C C . SER A 1 83 ? -14.499 13.998 16.732 1.00 89.62 83 SER A C 1
ATOM 626 O O . SER A 1 83 ? -15.378 14.703 17.235 1.00 89.62 83 SER A O 1
ATOM 628 N N . LEU A 1 84 ? -14.774 12.812 16.176 1.00 88.88 84 LEU A N 1
ATOM 629 C CA . LEU A 1 84 ? -16.124 12.249 16.100 1.00 88.88 84 LEU A CA 1
ATOM 630 C C . LEU A 1 84 ? -16.721 12.008 17.491 1.00 88.88 84 LEU A C 1
ATOM 632 O O . LEU A 1 84 ? -17.873 12.355 17.749 1.00 88.88 84 LEU A O 1
ATOM 636 N N . LYS A 1 85 ? -15.932 11.443 18.407 1.00 87.31 85 LYS A N 1
ATOM 637 C CA . LYS A 1 85 ? -16.351 11.089 19.764 1.00 87.31 85 LYS A CA 1
ATOM 638 C C . LYS A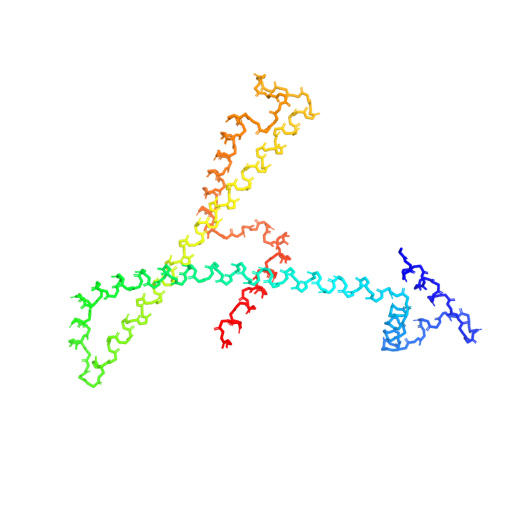 1 85 ? -16.748 12.320 20.573 1.00 87.31 85 LYS A C 1
ATOM 640 O O . LYS A 1 85 ? -17.715 12.248 21.327 1.00 87.31 85 LYS A O 1
ATOM 645 N N . LYS A 1 86 ? -16.071 13.463 20.398 1.00 86.44 86 LYS A N 1
ATOM 646 C CA . LYS A 1 86 ? -16.488 14.744 21.005 1.00 86.44 86 LYS A CA 1
ATOM 647 C C . LYS A 1 86 ? -17.892 15.151 20.546 1.00 86.44 86 LYS A C 1
ATOM 649 O O . LYS A 1 86 ? -18.728 15.504 21.378 1.00 86.44 86 LYS A O 1
ATOM 654 N N . THR A 1 87 ? -18.177 15.038 19.250 1.00 85.62 87 THR A N 1
ATOM 655 C CA . THR A 1 87 ? -19.496 15.348 18.674 1.00 85.62 87 THR A CA 1
ATOM 656 C C . THR A 1 87 ? -20.569 14.370 19.153 1.00 85.62 87 THR A C 1
ATOM 658 O O . THR A 1 87 ? -21.636 14.788 19.610 1.00 85.62 87 THR A O 1
ATOM 661 N N . PHE A 1 88 ? -20.271 13.069 19.138 1.00 84.31 88 PHE A N 1
ATOM 662 C CA . PHE A 1 88 ? -21.174 12.029 19.630 1.00 84.31 88 PHE A CA 1
ATOM 663 C C . PHE A 1 88 ? -21.469 12.178 21.126 1.00 84.31 88 PHE A C 1
ATOM 665 O O . PHE A 1 88 ? -22.627 12.087 21.523 1.00 84.31 88 PHE A O 1
ATOM 672 N N . ASN A 1 89 ? -20.469 12.490 21.951 1.00 84.31 89 ASN A N 1
ATOM 673 C CA . ASN A 1 89 ? -20.664 12.709 23.384 1.00 84.31 89 ASN A CA 1
ATOM 674 C C . ASN A 1 89 ? -21.530 13.928 23.698 1.00 84.31 89 ASN A C 1
ATOM 676 O O . ASN A 1 89 ? -22.272 13.905 24.678 1.00 84.31 89 ASN A O 1
ATOM 680 N N . ARG A 1 90 ? -21.469 14.970 22.865 1.00 82.12 90 ARG A N 1
ATOM 681 C CA . ARG A 1 90 ? -22.277 16.178 23.047 1.00 82.12 90 ARG A CA 1
ATOM 682 C C . ARG A 1 90 ? -23.745 15.978 22.657 1.00 82.12 90 ARG A C 1
ATOM 684 O O . ARG A 1 90 ? -24.612 16.516 23.335 1.00 82.12 90 ARG A O 1
ATOM 691 N N . PHE A 1 91 ? -24.024 15.226 21.590 1.00 80.31 91 PHE A N 1
ATOM 692 C CA . PHE A 1 91 ? -25.376 15.129 21.016 1.00 80.31 91 PHE A CA 1
ATOM 693 C C . PHE A 1 91 ? -26.016 13.738 21.126 1.00 80.31 91 PHE A C 1
ATOM 695 O O . PHE A 1 91 ? -27.186 13.611 21.489 1.00 80.31 91 PHE A O 1
ATOM 702 N N . CYS A 1 92 ? -25.267 12.678 20.829 1.00 77.31 92 CYS A N 1
ATOM 703 C CA . CYS A 1 92 ? -25.802 11.319 20.727 1.00 77.31 92 CYS A CA 1
ATOM 704 C C . CYS A 1 92 ? -25.839 10.605 22.085 1.00 77.31 92 CYS A C 1
ATOM 706 O O . CYS A 1 92 ? -26.863 10.032 22.449 1.00 77.31 92 CYS A O 1
ATOM 708 N N . THR A 1 93 ? -24.764 10.684 22.873 1.00 77.38 93 THR A N 1
ATOM 709 C CA . THR A 1 93 ? -24.643 10.011 24.179 1.00 77.38 93 THR A CA 1
ATOM 710 C C . THR A 1 93 ? -25.779 10.335 25.164 1.00 77.38 93 THR A C 1
ATOM 712 O O . THR A 1 93 ? -26.359 9.383 25.693 1.00 77.38 93 THR A O 1
ATOM 715 N N . PRO A 1 94 ? -26.184 11.604 25.394 1.00 82.12 94 PRO A N 1
ATOM 716 C CA . PRO A 1 94 ? -27.292 11.901 26.310 1.00 82.12 94 PRO A CA 1
ATOM 717 C C . PRO A 1 94 ? -28.655 11.414 25.789 1.00 82.12 94 PRO A C 1
ATOM 719 O O . PRO A 1 94 ? -29.538 11.085 26.579 1.00 82.12 94 PRO A O 1
ATOM 722 N N . THR A 1 95 ? -28.832 11.337 24.469 1.00 81.50 95 THR A N 1
ATOM 723 C CA . THR A 1 95 ? -30.067 10.848 23.838 1.00 81.50 95 THR A CA 1
ATOM 724 C C . THR A 1 95 ? -30.177 9.328 23.969 1.00 81.50 95 THR A C 1
ATOM 726 O O . THR A 1 95 ? -31.222 8.810 24.356 1.00 81.50 95 THR A O 1
ATOM 729 N N . ILE A 1 96 ? -29.070 8.614 23.747 1.00 79.12 96 ILE A N 1
ATOM 730 C CA . ILE A 1 96 ? -29.002 7.152 23.870 1.00 79.12 96 ILE A CA 1
ATOM 731 C C . ILE A 1 96 ? -29.152 6.721 25.336 1.00 79.12 96 ILE A C 1
ATOM 733 O O . ILE A 1 96 ? -29.877 5.774 25.625 1.00 79.12 96 ILE A O 1
ATOM 737 N N . GLN A 1 97 ? -28.549 7.441 26.288 1.00 80.56 97 GLN A N 1
ATOM 738 C CA . GLN A 1 97 ? -28.691 7.127 27.717 1.00 80.56 97 GLN A CA 1
ATOM 739 C C . GLN A 1 97 ? -30.136 7.228 28.224 1.00 80.56 97 GLN A C 1
ATOM 741 O O . GLN A 1 97 ? -30.505 6.482 29.128 1.00 80.56 97 GLN A O 1
ATOM 746 N N . LYS A 1 98 ? -30.965 8.104 27.642 1.00 82.44 98 LYS A N 1
ATOM 747 C CA . LYS A 1 98 ? -32.394 8.210 27.984 1.00 82.44 98 LYS A CA 1
ATOM 748 C C . LYS A 1 98 ? -33.237 7.062 27.420 1.00 82.44 98 LYS A C 1
ATOM 750 O O . LYS A 1 98 ? -34.264 6.743 28.007 1.00 82.44 98 LYS A O 1
ATOM 755 N N . ALA A 1 99 ? -32.815 6.459 26.309 1.00 82.50 99 ALA A N 1
ATOM 756 C CA . ALA A 1 99 ? -33.526 5.357 25.658 1.00 82.50 99 ALA A CA 1
ATOM 757 C C . ALA A 1 99 ? -33.168 3.974 26.236 1.00 82.50 99 ALA A C 1
ATOM 759 O O . ALA A 1 99 ? -33.922 3.020 26.069 1.00 82.50 99 ALA A O 1
ATOM 760 N N . VAL A 1 100 ? -32.018 3.857 26.906 1.00 83.62 100 VAL A N 1
ATOM 761 C CA . VAL A 1 100 ? -31.470 2.582 27.388 1.00 83.62 100 VAL A CA 1
ATOM 762 C C . VAL A 1 100 ? -31.793 2.364 28.880 1.00 83.62 100 VAL A C 1
ATOM 764 O O . VAL A 1 100 ? -31.642 3.300 29.676 1.00 83.62 100 VAL A O 1
ATOM 767 N N . PRO A 1 101 ? -32.183 1.138 29.301 1.00 82.75 101 PRO A N 1
ATOM 768 C CA . PRO A 1 101 ? -32.400 0.801 30.710 1.00 82.75 101 PRO A CA 1
ATOM 769 C C . PRO A 1 101 ? -31.171 1.094 31.582 1.00 82.75 101 PRO A C 1
ATOM 771 O O . PRO A 1 101 ? -30.033 0.910 31.145 1.00 82.75 101 PRO A O 1
ATOM 774 N N . LYS A 1 102 ? -31.390 1.507 32.840 1.00 78.31 102 LYS A N 1
ATOM 775 C CA . LYS A 1 102 ? -30.327 1.956 33.768 1.00 78.31 102 LYS A CA 1
ATOM 776 C C . LYS A 1 102 ? -29.174 0.958 33.930 1.00 78.31 102 LYS A C 1
ATOM 778 O O . LYS A 1 102 ? -28.031 1.373 34.096 1.00 78.31 102 LYS A O 1
ATOM 783 N N . GLU A 1 103 ? -29.457 -0.337 33.830 1.00 82.19 103 GLU A N 1
ATOM 784 C CA . GLU A 1 103 ? -28.472 -1.421 33.932 1.00 82.19 103 GLU A CA 1
ATOM 785 C C . GLU A 1 103 ? -27.411 -1.372 32.818 1.00 82.19 103 GLU A C 1
ATOM 787 O O . GLU A 1 103 ? -26.233 -1.633 33.068 1.00 82.19 103 GLU A O 1
ATOM 792 N N . TYR A 1 104 ? -27.793 -0.945 31.609 1.00 82.06 104 TYR A N 1
ATOM 793 C CA . TYR A 1 104 ? -26.920 -0.926 30.429 1.00 82.06 104 TYR A CA 1
ATOM 794 C C . TYR A 1 104 ? -26.328 0.453 30.113 1.00 82.06 104 TYR A C 1
ATOM 796 O O . TYR A 1 104 ? -25.470 0.572 29.238 1.00 82.06 104 TYR A O 1
ATOM 804 N N . GLN A 1 105 ? -26.709 1.506 30.843 1.00 80.81 105 GLN A N 1
ATOM 805 C CA . GLN A 1 105 ? -26.214 2.871 30.604 1.00 80.81 105 GLN A CA 1
ATOM 806 C C . GLN A 1 105 ? -24.684 2.994 30.701 1.00 80.81 105 GLN A C 1
ATOM 808 O O . GLN A 1 105 ? -24.092 3.846 30.037 1.00 80.81 105 GLN A O 1
ATOM 813 N N . LYS A 1 106 ? -24.031 2.110 31.469 1.00 83.94 106 LYS A N 1
ATOM 814 C CA . LYS A 1 106 ? -22.564 2.031 31.583 1.00 83.94 106 LYS A CA 1
ATOM 815 C C . LYS A 1 106 ? -21.879 1.608 30.276 1.00 83.94 106 LYS A C 1
ATOM 817 O O . LYS A 1 106 ? -20.754 2.027 30.024 1.00 83.94 106 LYS A O 1
ATOM 822 N N . TRP A 1 107 ? -22.555 0.821 29.437 1.00 85.06 107 TRP A N 1
ATOM 823 C CA . TRP A 1 107 ? -22.024 0.342 28.155 1.00 85.06 107 TRP A CA 1
ATOM 824 C C . TRP A 1 107 ? -22.167 1.361 27.026 1.00 85.06 107 TRP A C 1
ATOM 826 O O . TRP A 1 107 ? -21.393 1.326 26.074 1.00 85.06 107 TRP A O 1
ATOM 836 N N . VAL A 1 108 ? -23.101 2.308 27.141 1.00 80.88 108 VAL A N 1
ATOM 837 C CA . VAL A 1 108 ? -23.351 3.339 26.121 1.00 80.88 108 VAL A CA 1
ATOM 838 C C . VAL A 1 108 ? -22.074 4.086 25.698 1.00 80.88 108 VAL A C 1
ATOM 840 O O . VAL A 1 108 ? -21.771 4.082 24.505 1.00 80.88 108 VAL A O 1
ATOM 843 N N . PRO A 1 109 ? -21.267 4.675 26.604 1.00 84.06 109 PRO A N 1
ATOM 844 C CA . PRO A 1 109 ? -20.042 5.370 26.195 1.00 84.06 109 PRO A CA 1
ATOM 845 C C . PRO A 1 109 ? -18.974 4.434 25.603 1.00 84.06 109 PRO A C 1
ATOM 847 O O . PRO A 1 109 ? -18.158 4.879 24.793 1.00 84.06 109 PRO A O 1
ATOM 850 N N . VAL A 1 110 ? -18.976 3.150 25.978 1.00 86.25 110 VAL A N 1
ATOM 851 C CA . VAL A 1 110 ? -18.046 2.139 25.449 1.00 86.25 110 VAL A CA 1
ATOM 852 C C . VAL A 1 110 ? -18.396 1.811 23.999 1.00 86.25 110 VAL A C 1
ATOM 854 O O . VAL A 1 110 ? -17.545 1.926 23.118 1.00 86.25 110 VAL A O 1
ATOM 857 N N . VAL A 1 111 ? -19.667 1.497 23.737 1.00 85.62 111 VAL A N 1
ATOM 858 C CA . VAL A 1 111 ? -20.170 1.149 22.401 1.00 85.62 111 VAL A CA 1
ATOM 859 C C . VAL A 1 111 ? -20.077 2.340 21.449 1.00 85.62 111 VAL A C 1
ATOM 861 O O . VAL A 1 111 ? -19.607 2.187 20.324 1.00 85.62 111 VAL A O 1
ATOM 864 N N . VAL A 1 112 ? -20.427 3.548 21.905 1.00 85.31 112 VAL A N 1
ATOM 865 C CA . VAL A 1 112 ? -20.232 4.781 21.120 1.00 85.31 112 VAL A CA 1
ATOM 866 C C . VAL A 1 112 ? -18.754 4.967 20.766 1.00 85.31 112 VAL A C 1
ATOM 868 O O . VAL A 1 112 ? -18.429 5.308 19.632 1.00 85.31 112 VAL A O 1
ATOM 871 N N . GLY A 1 113 ? -17.843 4.677 21.700 1.00 85.50 113 GLY A N 1
ATOM 872 C CA . GLY A 1 113 ? -16.406 4.697 21.440 1.00 85.50 113 GLY A CA 1
ATOM 873 C C . GLY A 1 113 ? -15.975 3.721 20.341 1.00 85.50 113 GLY A C 1
ATOM 874 O O . GLY A 1 113 ? -15.194 4.104 19.471 1.00 85.50 113 GLY A O 1
ATOM 875 N N . TRP A 1 114 ? -16.484 2.488 20.348 1.00 86.56 114 TRP A N 1
ATOM 876 C CA . TRP A 1 114 ? -16.194 1.500 19.303 1.00 86.56 114 TRP A CA 1
ATOM 877 C C . TRP A 1 114 ? -16.732 1.921 17.937 1.00 86.56 114 TRP A C 1
ATOM 879 O O . TRP A 1 114 ? -16.003 1.842 16.950 1.00 86.56 114 TRP A O 1
ATOM 889 N N . ILE A 1 115 ? -17.957 2.445 17.885 1.00 84.88 115 ILE A N 1
ATOM 890 C CA . ILE A 1 115 ? -18.568 2.940 16.646 1.00 84.88 115 ILE A CA 1
ATOM 891 C C . ILE A 1 115 ? -17.754 4.110 16.081 1.00 84.88 115 ILE A C 1
ATOM 893 O O . ILE A 1 115 ? -17.390 4.092 14.907 1.00 84.88 115 ILE A O 1
ATOM 897 N N . CYS A 1 116 ? -17.390 5.098 16.906 1.00 86.00 116 CYS A N 1
ATOM 898 C CA . CYS A 1 116 ? -16.571 6.228 16.457 1.00 86.00 116 CYS A CA 1
ATOM 899 C C . CYS A 1 116 ? -15.194 5.782 15.947 1.00 86.00 116 CYS A C 1
ATOM 901 O O . CYS A 1 116 ? -14.720 6.315 14.945 1.00 86.00 116 CYS A O 1
ATOM 903 N N . LYS A 1 117 ? -14.560 4.798 16.600 1.00 84.19 117 LYS A N 1
ATOM 904 C CA . LYS A 1 117 ? -13.291 4.217 16.135 1.00 84.19 117 LYS A CA 1
ATOM 905 C C . LYS A 1 117 ? -13.452 3.478 14.808 1.00 84.19 117 LYS A C 1
ATOM 907 O O . LYS A 1 117 ? -12.635 3.673 13.919 1.00 84.19 117 LYS A O 1
ATOM 912 N N . SER A 1 118 ? -14.513 2.691 14.645 1.00 83.50 118 SER A N 1
ATOM 913 C CA . SER A 1 118 ? -14.803 1.971 13.398 1.00 83.50 118 SER A CA 1
ATOM 914 C C . SER A 1 118 ? -15.066 2.926 12.224 1.00 83.50 118 SER A C 1
ATOM 916 O O . SER A 1 118 ? -14.515 2.741 11.136 1.00 83.50 118 SER A O 1
ATOM 918 N N . ILE A 1 119 ? -15.820 4.007 12.454 1.00 85.75 119 ILE A N 1
ATOM 919 C CA . ILE A 1 119 ? -16.035 5.066 11.455 1.00 85.75 119 ILE A CA 1
ATOM 920 C C . ILE A 1 119 ? -14.715 5.778 11.137 1.00 85.75 119 ILE A C 1
ATOM 922 O O . ILE A 1 119 ? -14.391 5.973 9.967 1.00 85.75 119 ILE A O 1
ATOM 926 N N . GLY A 1 120 ? -13.936 6.137 12.163 1.00 86.75 120 GLY A N 1
ATOM 927 C CA . GLY A 1 120 ? -12.631 6.777 11.990 1.00 86.75 120 GLY A CA 1
ATOM 928 C C . GLY A 1 120 ? -11.663 5.920 11.177 1.00 86.75 120 GLY A C 1
ATOM 929 O O . GLY A 1 120 ? -10.982 6.434 10.294 1.00 86.75 120 GLY A O 1
ATOM 930 N N . MET A 1 121 ? -11.659 4.609 11.418 1.00 85.50 121 MET A N 1
ATOM 931 C CA . MET A 1 121 ? -10.888 3.628 10.656 1.00 85.50 121 MET A CA 1
ATOM 932 C C . MET A 1 121 ? -11.335 3.574 9.194 1.00 85.50 121 MET A C 1
ATOM 934 O O . MET A 1 121 ? -10.515 3.717 8.293 1.00 85.50 121 MET A O 1
ATOM 938 N N . SER A 1 122 ? -12.639 3.447 8.949 1.00 79.62 122 SER A N 1
ATOM 939 C CA . SER A 1 122 ? -13.194 3.357 7.592 1.00 79.62 122 SER A CA 1
ATOM 940 C C . SER A 1 122 ? -12.887 4.611 6.766 1.00 79.62 122 SER A C 1
ATOM 942 O O . SER A 1 122 ? -12.479 4.515 5.609 1.00 79.62 122 SER A O 1
ATOM 944 N N . LEU A 1 123 ? -13.010 5.797 7.374 1.00 84.62 123 LEU A N 1
ATOM 945 C CA . LEU A 1 123 ? -12.692 7.061 6.711 1.00 84.62 123 LEU A CA 1
ATOM 946 C C . LEU A 1 123 ? -11.188 7.213 6.454 1.00 84.62 123 LEU A C 1
ATOM 948 O O . LEU A 1 123 ? -10.797 7.668 5.382 1.00 84.62 123 LEU A O 1
ATOM 952 N N . ALA A 1 124 ? -10.341 6.810 7.405 1.00 86.19 124 ALA A N 1
ATOM 953 C CA . ALA A 1 124 ? -8.893 6.835 7.227 1.00 86.19 124 ALA A CA 1
ATOM 954 C C . ALA A 1 124 ? -8.444 5.918 6.079 1.00 86.19 124 ALA A C 1
ATOM 956 O O . ALA A 1 124 ? -7.624 6.332 5.264 1.00 86.19 124 ALA A O 1
ATOM 957 N N . TRP A 1 125 ? -9.022 4.717 5.965 1.00 80.62 125 TRP A N 1
ATOM 958 C CA . TRP A 1 125 ? -8.758 3.800 4.849 1.00 80.62 125 TRP A CA 1
ATOM 959 C C . TRP A 1 125 ? -9.198 4.385 3.509 1.00 80.62 125 TRP A C 1
ATOM 961 O O . TRP A 1 125 ? -8.475 4.269 2.520 1.00 80.62 125 TRP A O 1
ATOM 971 N N . TYR A 1 126 ? -10.348 5.060 3.476 1.00 80.88 126 TYR A N 1
ATOM 972 C CA . TYR A 1 126 ? -10.811 5.741 2.271 1.00 80.88 126 TYR A CA 1
ATOM 973 C C . TYR A 1 126 ? -9.848 6.858 1.844 1.00 80.88 126 TYR A C 1
ATOM 975 O O . TYR A 1 126 ? -9.409 6.890 0.697 1.00 80.88 126 TYR A O 1
ATOM 983 N N . ILE A 1 127 ? -9.445 7.730 2.775 1.00 84.56 127 ILE A N 1
ATOM 984 C CA . ILE A 1 127 ? -8.475 8.803 2.505 1.00 84.56 127 ILE A CA 1
ATOM 985 C C . ILE A 1 127 ? -7.137 8.219 2.034 1.00 84.56 127 ILE A C 1
ATOM 987 O O . ILE A 1 127 ? -6.568 8.699 1.057 1.00 84.56 127 ILE A O 1
ATOM 991 N N . GLN A 1 128 ? -6.655 7.161 2.688 1.00 83.31 128 GLN A N 1
ATOM 992 C CA . GLN A 1 128 ? -5.422 6.478 2.301 1.00 83.31 128 GLN A CA 1
ATOM 993 C C . GLN A 1 128 ? -5.509 5.915 0.877 1.00 83.31 128 GLN A C 1
ATOM 995 O O . GLN A 1 128 ? -4.564 6.063 0.108 1.00 83.31 128 GLN A O 1
ATOM 1000 N N . THR A 1 129 ? -6.648 5.324 0.511 1.00 81.69 129 THR A N 1
ATOM 1001 C CA . THR A 1 129 ? -6.895 4.791 -0.837 1.00 81.69 129 THR A CA 1
ATOM 1002 C C . THR A 1 129 ? -6.849 5.901 -1.884 1.00 81.69 129 THR A C 1
ATOM 1004 O O . THR A 1 129 ? -6.202 5.744 -2.916 1.00 81.69 129 THR A O 1
ATOM 1007 N N . VAL A 1 130 ? -7.454 7.057 -1.593 1.00 83.81 130 VAL A N 1
ATOM 1008 C CA . VAL A 1 130 ? -7.397 8.234 -2.473 1.00 83.81 130 VAL A CA 1
ATOM 1009 C C . VAL A 1 130 ? -5.959 8.725 -2.649 1.00 83.81 130 VAL A C 1
ATOM 1011 O O . VAL A 1 130 ? -5.545 8.994 -3.773 1.00 83.81 130 VAL A O 1
ATOM 1014 N N . ILE A 1 131 ? -5.180 8.814 -1.566 1.00 84.19 131 ILE A N 1
ATOM 1015 C CA . ILE A 1 131 ? -3.771 9.234 -1.632 1.00 84.19 131 ILE A CA 1
ATOM 1016 C C . ILE A 1 131 ? -2.964 8.262 -2.496 1.00 84.19 131 ILE A C 1
ATOM 1018 O O . ILE A 1 131 ? -2.234 8.700 -3.382 1.00 84.19 131 ILE A O 1
ATOM 1022 N N . SER A 1 132 ? -3.113 6.955 -2.274 1.00 83.25 132 SER A N 1
ATOM 1023 C CA . SER A 1 132 ? -2.424 5.936 -3.068 1.00 83.25 132 SER A CA 1
ATOM 1024 C C . SER A 1 132 ? -2.801 6.021 -4.545 1.00 83.25 132 SER A C 1
ATOM 1026 O O . SER A 1 132 ? -1.916 6.009 -5.393 1.00 83.25 132 SER A O 1
ATOM 1028 N N . ALA A 1 133 ? -4.087 6.188 -4.857 1.00 83.62 133 ALA A N 1
ATOM 1029 C CA . ALA A 1 133 ? -4.558 6.329 -6.228 1.00 83.62 133 ALA A CA 1
ATOM 1030 C C . ALA A 1 133 ? -3.939 7.546 -6.931 1.00 83.62 133 ALA A C 1
ATOM 1032 O O . ALA A 1 133 ? -3.393 7.409 -8.024 1.00 83.62 133 ALA A O 1
ATOM 1033 N N . VAL A 1 134 ? -3.935 8.709 -6.269 1.00 83.88 134 VAL A N 1
ATOM 1034 C CA . VAL A 1 134 ? -3.313 9.932 -6.798 1.00 83.88 134 VAL A CA 1
ATOM 1035 C C . VAL A 1 134 ? -1.818 9.737 -7.039 1.00 83.88 134 VAL A C 1
ATOM 1037 O O . VAL A 1 134 ? -1.334 10.070 -8.118 1.00 83.88 134 VAL A O 1
ATOM 1040 N N . THR A 1 135 ? -1.085 9.163 -6.084 1.00 85.19 135 THR A N 1
ATOM 1041 C CA . THR A 1 135 ? 0.355 8.903 -6.240 1.00 85.19 135 THR A CA 1
ATOM 1042 C C . THR A 1 135 ? 0.630 7.933 -7.387 1.00 85.19 135 THR A C 1
ATOM 1044 O O . THR A 1 135 ? 1.471 8.216 -8.236 1.00 85.19 135 THR A O 1
ATOM 1047 N N . SER A 1 136 ? -0.125 6.837 -7.487 1.00 84.56 136 SER A N 1
ATOM 1048 C CA . SER A 1 136 ? 0.016 5.879 -8.587 1.00 84.56 136 SER A CA 1
ATOM 1049 C C . SER A 1 136 ? -0.328 6.492 -9.947 1.00 84.56 136 SER A C 1
ATOM 1051 O O . SER A 1 136 ? 0.336 6.190 -10.936 1.00 84.56 136 SER A O 1
ATOM 1053 N N . ALA A 1 137 ? -1.328 7.373 -10.019 1.00 85.19 137 ALA A N 1
ATOM 1054 C CA . ALA A 1 137 ? -1.663 8.088 -11.247 1.00 85.19 137 ALA A CA 1
ATOM 1055 C C . ALA A 1 137 ? -0.584 9.109 -11.639 1.00 85.19 137 ALA A C 1
ATOM 1057 O O . ALA A 1 137 ? -0.290 9.250 -12.824 1.00 85.19 137 ALA A O 1
ATOM 1058 N N . LEU A 1 138 ? 0.038 9.790 -10.671 1.00 85.31 138 LEU A N 1
ATOM 1059 C CA . LEU A 1 138 ? 1.166 10.697 -10.912 1.00 85.31 138 LEU A CA 1
ATOM 1060 C C . LEU A 1 138 ? 2.392 9.947 -11.440 1.00 85.31 138 LEU A C 1
ATOM 1062 O O . LEU A 1 138 ? 2.990 10.365 -12.430 1.00 85.31 138 LEU A O 1
ATOM 1066 N N . GLU A 1 139 ? 2.753 8.831 -10.811 1.00 85.56 139 GLU A N 1
ATOM 1067 C CA . GLU A 1 139 ? 3.876 7.994 -11.244 1.00 85.56 139 GLU A CA 1
ATOM 1068 C C . GLU A 1 139 ? 3.606 7.358 -12.616 1.00 85.56 139 GLU A C 1
ATOM 1070 O O . GLU A 1 139 ? 4.438 7.453 -13.519 1.00 85.56 139 GLU A O 1
ATOM 1075 N N . GLY A 1 140 ? 2.414 6.789 -12.816 1.00 83.94 140 GLY A N 1
ATOM 1076 C CA . GLY A 1 140 ? 2.001 6.218 -14.099 1.00 83.94 140 GLY A CA 1
ATOM 1077 C C . GLY A 1 140 ? 1.912 7.259 -15.218 1.00 83.94 140 GLY A C 1
ATOM 1078 O O . GLY A 1 140 ? 2.333 6.988 -16.341 1.00 83.94 140 GLY A O 1
ATOM 1079 N N . GLY A 1 141 ? 1.427 8.465 -14.910 1.00 85.56 141 GLY A N 1
ATOM 1080 C CA . GLY A 1 141 ? 1.340 9.582 -15.851 1.00 85.56 141 GLY A CA 1
ATOM 1081 C C . GLY A 1 141 ? 2.710 10.035 -16.353 1.00 85.56 141 GLY A C 1
ATOM 1082 O O . GLY A 1 141 ? 2.875 10.228 -17.556 1.00 85.56 141 GLY A O 1
ATOM 1083 N N . LYS A 1 142 ? 3.710 10.112 -15.465 1.00 85.44 142 LYS A N 1
ATOM 1084 C CA . LYS A 1 142 ? 5.106 10.405 -15.838 1.00 85.44 142 LYS A CA 1
ATOM 1085 C C . LYS A 1 142 ? 5.695 9.335 -16.754 1.00 85.44 142 LYS A C 1
ATOM 1087 O O . LYS A 1 142 ? 6.276 9.658 -17.783 1.00 85.44 142 LYS A O 1
ATOM 1092 N N . ILE A 1 143 ? 5.503 8.057 -16.419 1.00 86.44 143 ILE A N 1
ATOM 1093 C CA . ILE A 1 143 ? 6.005 6.944 -17.242 1.00 86.44 143 ILE A CA 1
ATOM 1094 C C . ILE A 1 143 ? 5.351 6.956 -18.631 1.00 86.44 143 ILE A C 1
ATOM 1096 O O . ILE A 1 143 ? 6.032 6.755 -19.637 1.00 86.44 143 ILE A O 1
ATOM 1100 N N . ALA A 1 144 ? 4.041 7.209 -18.699 1.00 85.12 144 ALA A N 1
ATOM 1101 C CA . ALA A 1 144 ? 3.311 7.294 -19.959 1.00 85.12 144 ALA A CA 1
ATOM 1102 C C . ALA A 1 144 ? 3.777 8.480 -20.816 1.00 85.12 144 ALA A C 1
ATOM 1104 O O . ALA A 1 144 ? 4.036 8.294 -22.005 1.00 85.12 144 ALA A O 1
ATOM 1105 N N . ALA A 1 145 ? 3.930 9.667 -20.220 1.00 83.31 145 ALA A N 1
ATOM 1106 C CA . ALA A 1 145 ? 4.435 10.858 -20.901 1.00 83.31 145 ALA A CA 1
ATOM 1107 C C . ALA A 1 145 ? 5.825 10.604 -21.504 1.00 83.31 145 ALA A C 1
ATOM 1109 O O . ALA A 1 145 ? 6.007 10.741 -22.717 1.00 83.31 145 ALA A O 1
ATOM 1110 N N . PHE A 1 146 ? 6.747 10.071 -20.699 1.00 80.88 146 PHE A N 1
ATOM 1111 C CA . PHE A 1 146 ? 8.089 9.709 -21.144 1.00 80.88 146 PHE A CA 1
ATOM 1112 C C . PHE A 1 146 ? 8.079 8.676 -22.282 1.00 80.88 146 PHE A C 1
ATOM 1114 O O . PHE A 1 146 ? 8.764 8.843 -23.293 1.00 80.88 146 PHE A O 1
ATOM 1121 N N . ALA A 1 147 ? 7.282 7.608 -22.163 1.00 84.12 147 ALA A N 1
ATOM 1122 C CA . ALA A 1 147 ? 7.193 6.567 -23.187 1.00 84.12 147 ALA A CA 1
ATOM 1123 C C . ALA A 1 147 ? 6.640 7.100 -24.519 1.00 84.12 147 ALA A C 1
ATOM 1125 O O . ALA A 1 147 ? 7.127 6.725 -25.588 1.00 84.12 147 ALA A O 1
ATOM 1126 N N . ILE A 1 148 ? 5.648 7.992 -24.457 1.00 81.62 148 ILE A N 1
ATOM 1127 C CA . ILE A 1 148 ? 5.053 8.632 -25.631 1.00 81.62 148 ILE A CA 1
ATOM 1128 C C . ILE A 1 148 ? 6.079 9.539 -26.317 1.00 81.62 148 ILE A C 1
ATOM 1130 O O . ILE A 1 148 ? 6.279 9.421 -27.527 1.00 81.62 148 ILE A O 1
ATOM 1134 N N . LEU A 1 149 ? 6.771 10.396 -25.563 1.00 77.50 149 LEU A N 1
ATOM 1135 C CA . LEU A 1 149 ? 7.795 11.289 -26.113 1.00 77.50 149 LEU A CA 1
ATOM 1136 C C . LEU A 1 149 ? 8.961 10.509 -26.731 1.00 77.50 149 LEU A C 1
ATOM 1138 O O . LEU A 1 149 ? 9.396 10.821 -27.842 1.00 77.50 149 LEU A O 1
ATOM 1142 N N . LYS A 1 150 ? 9.408 9.437 -26.067 1.00 79.25 150 LYS A N 1
ATOM 1143 C CA . LYS A 1 150 ? 10.430 8.531 -26.601 1.00 79.25 150 LYS A CA 1
ATOM 1144 C C . LYS A 1 150 ? 9.989 7.877 -27.914 1.00 79.25 150 LYS A C 1
ATOM 1146 O O . LYS A 1 150 ? 10.753 7.860 -28.873 1.00 79.25 150 LYS A O 1
ATOM 1151 N N . PHE A 1 151 ? 8.747 7.401 -27.995 1.00 81.50 151 PHE A N 1
ATOM 1152 C CA . PHE A 1 151 ? 8.207 6.796 -29.215 1.00 81.50 151 PHE A CA 1
ATOM 1153 C C . PHE A 1 151 ? 8.142 7.779 -30.396 1.00 81.50 151 PHE A C 1
ATOM 1155 O O . PHE A 1 151 ? 8.426 7.398 -31.534 1.00 81.50 151 PHE A O 1
ATOM 1162 N N . PHE A 1 152 ? 7.789 9.044 -30.145 1.00 77.12 152 PHE A N 1
ATOM 1163 C CA . PHE A 1 152 ? 7.791 10.081 -31.182 1.00 77.12 152 PHE A CA 1
ATOM 1164 C C . PHE A 1 152 ? 9.208 10.429 -31.656 1.00 77.12 152 PHE A C 1
ATOM 1166 O O . PHE A 1 152 ? 9.428 10.531 -32.868 1.00 77.12 152 PHE A O 1
ATOM 1173 N N . LYS A 1 153 ? 10.174 10.512 -30.730 1.00 73.44 153 LYS A N 1
ATOM 1174 C CA . LYS A 1 153 ? 11.600 10.709 -31.038 1.00 73.44 153 LYS A CA 1
ATOM 1175 C C . LYS A 1 153 ? 12.152 9.575 -31.909 1.00 73.44 153 LYS A C 1
ATOM 1177 O O . LYS A 1 153 ? 12.740 9.845 -32.954 1.00 73.44 153 LYS A O 1
ATOM 1182 N N . ASP A 1 154 ? 11.885 8.320 -31.545 1.00 78.06 154 ASP A N 1
ATOM 1183 C CA . ASP A 1 154 ? 12.374 7.134 -32.269 1.00 78.06 154 ASP A CA 1
ATOM 1184 C C . ASP A 1 154 ? 11.810 7.026 -33.699 1.00 78.06 154 ASP A C 1
ATOM 1186 O O . ASP A 1 154 ? 12.457 6.477 -34.592 1.00 78.06 154 ASP A O 1
ATOM 1190 N N . LYS A 1 155 ? 10.614 7.576 -33.951 1.00 78.88 155 LYS A N 1
ATOM 1191 C CA . LYS A 1 155 ? 10.004 7.626 -35.291 1.00 78.88 155 LYS A CA 1
ATOM 1192 C C . LYS A 1 155 ? 10.403 8.845 -36.125 1.00 78.88 155 LYS A C 1
ATOM 1194 O O . LYS A 1 155 ? 9.925 8.973 -37.252 1.00 78.88 155 LYS A O 1
ATOM 1199 N N . GLY A 1 156 ? 11.229 9.750 -35.595 1.00 68.25 156 GLY A N 1
ATOM 1200 C CA . GLY A 1 156 ? 11.594 11.002 -36.269 1.00 68.25 156 GLY A CA 1
ATOM 1201 C C . GLY A 1 156 ? 10.396 11.921 -36.539 1.00 68.25 156 GLY A C 1
ATOM 1202 O O . GLY A 1 156 ? 10.476 12.824 -37.371 1.00 68.25 156 GLY A O 1
ATOM 1203 N N . MET A 1 157 ? 9.265 11.680 -35.869 1.00 65.94 157 MET A N 1
ATOM 1204 C CA . MET A 1 157 ? 8.072 12.502 -35.988 1.00 65.94 157 MET A CA 1
ATOM 1205 C C . MET A 1 157 ? 8.157 13.580 -34.915 1.00 65.94 157 MET A C 1
ATOM 1207 O O . MET A 1 157 ? 7.931 13.303 -33.744 1.00 65.94 157 MET A O 1
ATOM 1211 N N . ASN A 1 158 ? 8.459 14.809 -35.330 1.00 61.81 158 ASN A N 1
ATOM 1212 C CA . ASN A 1 158 ? 8.302 16.007 -34.509 1.00 61.81 158 ASN A CA 1
ATOM 1213 C C . ASN A 1 158 ? 6.929 16.621 -34.805 1.00 61.81 158 ASN A C 1
ATOM 1215 O O . ASN A 1 158 ? 6.849 17.526 -35.643 1.00 61.81 158 ASN A O 1
ATOM 1219 N N . PRO A 1 159 ? 5.826 16.169 -34.175 1.00 51.38 159 PRO A N 1
ATOM 1220 C CA . PRO A 1 159 ? 4.585 16.906 -34.279 1.00 51.38 159 PRO A CA 1
ATOM 1221 C C . PRO A 1 159 ? 4.841 18.289 -33.657 1.00 51.38 159 PRO A C 1
ATOM 1223 O O . PRO A 1 159 ? 5.121 18.416 -32.470 1.00 51.38 159 PRO A O 1
ATOM 1226 N N . ALA A 1 160 ? 4.820 19.319 -34.504 1.00 54.03 160 ALA A N 1
ATOM 1227 C CA . ALA A 1 160 ? 4.938 20.739 -34.163 1.00 54.03 160 ALA A CA 1
ATOM 1228 C C . ALA A 1 160 ? 6.314 21.296 -33.717 1.00 54.03 160 ALA A C 1
ATOM 1230 O O . ALA A 1 160 ? 6.375 22.460 -33.337 1.00 54.03 160 ALA A O 1
ATOM 1231 N N . GLY A 1 161 ? 7.423 20.546 -33.799 1.00 55.16 161 GLY A N 1
ATOM 1232 C CA . GLY A 1 161 ? 8.749 21.064 -33.389 1.00 55.16 161 GLY A CA 1
ATOM 1233 C C . GLY A 1 161 ? 8.888 21.304 -31.877 1.00 55.16 161 GLY A C 1
ATOM 1234 O O . GLY A 1 161 ? 9.752 22.055 -31.443 1.00 55.16 161 GLY A O 1
ATOM 1235 N N . ILE A 1 162 ? 8.013 20.670 -31.091 1.00 55.72 162 ILE A N 1
ATOM 1236 C CA . ILE A 1 162 ? 7.891 20.829 -29.635 1.00 55.72 162 ILE A CA 1
ATOM 1237 C C . ILE A 1 162 ? 8.762 19.810 -28.876 1.00 55.72 162 ILE A C 1
ATOM 1239 O O . ILE A 1 162 ? 8.896 19.916 -27.664 1.00 55.72 162 ILE A O 1
ATOM 1243 N N . ILE A 1 163 ? 9.366 18.829 -29.559 1.00 55.47 163 ILE A N 1
ATOM 1244 C CA . ILE A 1 163 ? 10.209 17.810 -28.919 1.00 55.47 163 ILE A CA 1
ATOM 1245 C C . ILE A 1 163 ? 11.629 18.379 -28.740 1.00 55.47 163 ILE A C 1
ATOM 1247 O O . ILE A 1 163 ? 12.318 18.582 -29.743 1.00 55.47 163 ILE A O 1
ATOM 1251 N N . PRO A 1 164 ? 12.078 18.645 -27.503 1.00 56.44 164 PRO A N 1
ATOM 1252 C CA . PRO A 1 164 ? 13.446 19.066 -27.224 1.00 56.44 164 PRO A CA 1
ATOM 1253 C C . PRO A 1 164 ? 14.423 17.891 -27.356 1.00 56.44 164 PRO A C 1
ATOM 1255 O O . PRO A 1 164 ? 14.043 16.724 -27.235 1.00 56.44 164 PRO A O 1
ATOM 1258 N N . GLU A 1 165 ? 15.700 18.194 -27.609 1.00 56.03 165 GLU A N 1
ATOM 1259 C CA . GLU A 1 165 ? 16.763 17.179 -27.690 1.00 56.03 165 GLU A CA 1
ATOM 1260 C C . GLU A 1 165 ? 16.936 16.415 -26.365 1.00 56.03 165 GLU A C 1
ATOM 1262 O O . GLU A 1 165 ? 17.128 15.190 -26.403 1.00 56.03 165 GLU A O 1
ATOM 1267 N N . ASP A 1 166 ? 16.748 17.111 -25.235 1.00 57.03 166 ASP A N 1
ATOM 1268 C CA . ASP A 1 166 ? 16.744 16.562 -23.878 1.00 57.03 166 ASP A CA 1
ATOM 1269 C C . ASP A 1 166 ? 15.318 16.363 -23.346 1.00 57.03 166 ASP A C 1
ATOM 1271 O O . ASP A 1 166 ? 14.528 17.298 -23.209 1.00 57.03 166 ASP A O 1
ATOM 1275 N N . LEU A 1 167 ? 14.999 15.103 -23.043 1.00 58.66 167 LEU A N 1
ATOM 1276 C CA . LEU A 1 167 ? 13.696 14.663 -22.536 1.00 58.66 167 LEU A CA 1
ATOM 1277 C C . LEU A 1 167 ? 13.496 14.982 -21.047 1.00 58.66 167 LEU A C 1
ATOM 1279 O O . LEU A 1 167 ? 12.358 15.015 -20.598 1.00 58.66 167 LEU A O 1
ATOM 1283 N N . ASP A 1 168 ? 14.577 15.224 -20.303 1.00 56.00 168 ASP A N 1
ATOM 1284 C CA . ASP A 1 168 ? 14.547 15.245 -18.836 1.00 56.00 168 ASP A CA 1
ATOM 1285 C C . ASP A 1 168 ? 14.199 16.617 -18.222 1.00 56.00 168 ASP A C 1
ATOM 1287 O O . ASP A 1 168 ? 13.886 16.670 -17.036 1.00 56.00 168 ASP A O 1
ATOM 1291 N N . ASP A 1 169 ? 14.224 17.718 -18.990 1.00 55.25 169 ASP A N 1
ATOM 1292 C CA . ASP A 1 169 ? 14.230 19.080 -18.408 1.00 55.25 169 ASP A CA 1
ATOM 1293 C C . ASP A 1 169 ? 13.232 20.068 -19.047 1.00 55.25 169 ASP A C 1
ATOM 1295 O O . ASP A 1 169 ? 13.431 21.284 -19.069 1.00 55.25 169 ASP A O 1
ATOM 1299 N N . THR A 1 170 ? 12.132 19.558 -19.614 1.00 61.25 170 THR A N 1
ATOM 1300 C CA . THR A 1 170 ? 11.173 20.398 -20.351 1.00 61.25 170 THR A CA 1
ATOM 1301 C C . THR A 1 170 ? 9.803 20.453 -19.684 1.00 61.25 170 THR A C 1
ATOM 1303 O O . THR A 1 170 ? 9.128 19.438 -19.536 1.00 61.25 170 THR A O 1
ATOM 1306 N N . TYR A 1 171 ? 9.321 21.676 -19.427 1.00 68.19 171 TYR A N 1
ATOM 1307 C CA . TYR A 1 171 ? 7.966 21.995 -18.939 1.00 68.19 171 TYR A CA 1
ATOM 1308 C C . TYR A 1 171 ? 6.823 21.284 -19.691 1.00 68.19 171 TYR A C 1
ATOM 1310 O O . TYR A 1 171 ? 5.734 21.104 -19.151 1.00 68.19 171 TYR A O 1
ATOM 1318 N N . VAL A 1 172 ? 7.052 20.900 -20.949 1.00 69.50 172 VAL A N 1
ATOM 1319 C CA . VAL A 1 172 ? 6.086 20.188 -21.792 1.00 69.50 172 VAL A CA 1
ATOM 1320 C C . VAL A 1 172 ? 5.903 18.737 -21.343 1.00 69.50 172 VAL A C 1
ATOM 1322 O O . VAL A 1 172 ? 4.764 18.279 -21.299 1.00 69.50 172 VAL A O 1
ATOM 1325 N N . ASP A 1 173 ? 6.976 18.029 -20.972 1.00 68.31 173 ASP A N 1
ATOM 1326 C CA . ASP A 1 173 ? 6.867 16.665 -20.432 1.00 68.31 173 ASP A CA 1
ATOM 1327 C C . ASP A 1 173 ? 6.107 16.683 -19.105 1.00 68.31 173 ASP A C 1
ATOM 1329 O O . ASP A 1 173 ? 5.159 15.927 -18.904 1.00 68.31 173 ASP A O 1
ATOM 1333 N N . GLU A 1 174 ? 6.418 17.654 -18.245 1.00 75.06 174 GLU A N 1
ATOM 1334 C CA . GLU A 1 174 ? 5.732 17.817 -16.968 1.00 75.06 174 GLU A CA 1
ATOM 1335 C C . GLU A 1 174 ? 4.236 18.157 -17.147 1.00 75.06 174 GLU A C 1
ATOM 1337 O O . GLU A 1 174 ? 3.377 17.572 -16.481 1.00 75.06 174 GLU A O 1
ATOM 1342 N N . ALA A 1 175 ? 3.885 19.029 -18.099 1.00 80.81 175 ALA A N 1
ATOM 1343 C CA . ALA A 1 175 ? 2.490 19.345 -18.415 1.00 80.81 175 ALA A CA 1
ATOM 1344 C C . ALA A 1 175 ? 1.717 18.130 -18.961 1.00 80.81 175 ALA A C 1
ATOM 1346 O O . ALA A 1 175 ? 0.563 17.903 -18.582 1.00 80.81 175 ALA A O 1
ATOM 1347 N N . ILE A 1 176 ? 2.347 17.331 -19.827 1.00 79.75 176 ILE A N 1
ATOM 1348 C CA . ILE A 1 1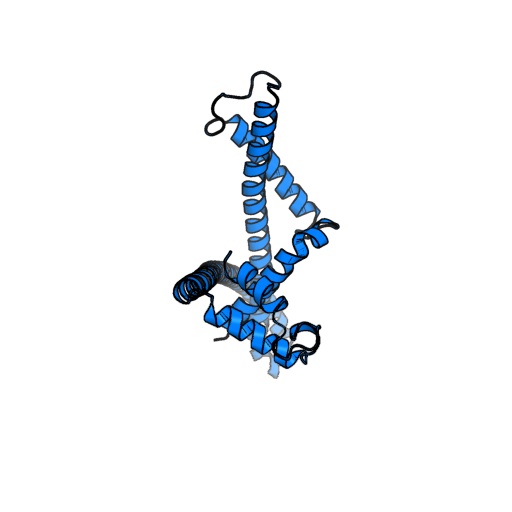76 ? 1.763 16.100 -20.372 1.00 79.75 176 ILE A CA 1
ATOM 1349 C C . ILE A 1 176 ? 1.609 15.051 -19.262 1.00 79.75 176 ILE A C 1
ATOM 1351 O O . ILE A 1 176 ? 0.551 14.427 -19.153 1.00 79.75 176 ILE A O 1
ATOM 1355 N N . ALA A 1 177 ? 2.606 14.903 -18.391 1.00 81.44 177 ALA A N 1
ATOM 1356 C CA . ALA A 1 177 ? 2.565 14.000 -17.248 1.00 81.44 177 ALA A CA 1
ATOM 1357 C C . ALA A 1 177 ? 1.430 14.352 -16.276 1.00 81.44 177 ALA A C 1
ATOM 1359 O O . ALA A 1 177 ? 0.686 13.458 -15.867 1.00 81.44 177 ALA A O 1
ATOM 1360 N N . TYR A 1 178 ? 1.227 15.635 -15.950 1.00 84.94 178 TYR A N 1
ATOM 1361 C CA . TYR A 1 178 ? 0.098 16.062 -15.115 1.00 84.94 178 TYR A CA 1
ATOM 1362 C C . TYR A 1 178 ? -1.259 15.854 -15.799 1.00 84.94 178 TYR A C 1
ATOM 1364 O O . TYR A 1 178 ? -2.224 15.492 -15.126 1.00 84.94 178 TYR A O 1
ATOM 1372 N N . LEU A 1 179 ? -1.347 16.023 -17.123 1.00 86.44 179 LEU A N 1
ATOM 1373 C CA . LEU A 1 179 ? -2.556 15.706 -17.892 1.00 86.44 179 LEU A CA 1
ATOM 1374 C C . LEU A 1 179 ? -2.902 14.214 -17.816 1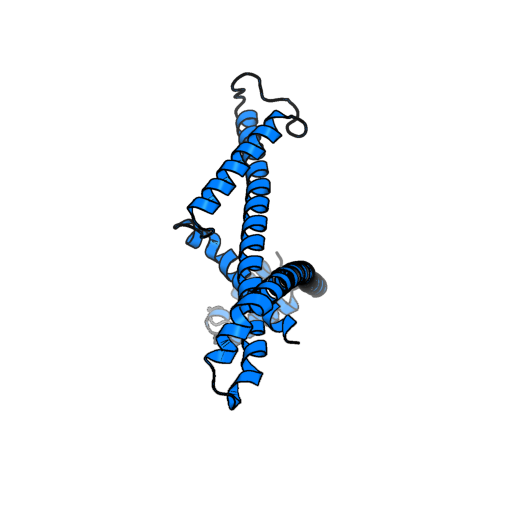.00 86.44 179 LEU A C 1
ATOM 1376 O O . LEU 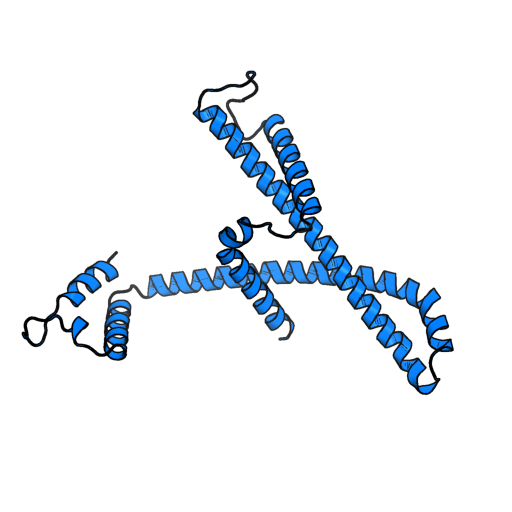A 1 179 ? -4.043 13.859 -17.510 1.00 86.44 179 LEU A O 1
ATOM 1380 N N . PHE A 1 180 ? -1.923 13.337 -18.045 1.00 84.19 180 PHE A N 1
ATOM 1381 C CA . PHE A 1 180 ? -2.118 11.892 -17.921 1.00 84.19 180 PHE A CA 1
ATOM 1382 C C . PHE A 1 180 ? -2.422 11.470 -16.484 1.00 84.19 180 PHE A C 1
ATOM 1384 O O . PHE A 1 180 ? -3.282 10.615 -16.277 1.00 84.19 180 PHE A O 1
ATOM 1391 N N . ALA A 1 181 ? -1.796 12.102 -15.492 1.00 86.00 181 ALA A N 1
ATOM 1392 C CA . ALA A 1 181 ? -2.108 11.863 -14.090 1.00 86.00 181 ALA A CA 1
ATOM 1393 C C . ALA A 1 181 ? -3.548 12.271 -13.748 1.00 86.00 181 ALA A C 1
ATOM 1395 O O . ALA A 1 181 ? -4.270 11.497 -13.126 1.00 86.00 181 ALA A O 1
ATOM 1396 N N . ALA A 1 182 ? -4.011 13.441 -14.201 1.00 86.06 182 ALA A N 1
ATOM 1397 C CA . ALA A 1 182 ? -5.386 13.894 -13.987 1.00 86.06 182 ALA A CA 1
ATOM 1398 C C . ALA A 1 182 ? -6.413 12.949 -14.635 1.00 86.06 182 ALA A C 1
ATOM 1400 O O . ALA A 1 182 ? -7.432 12.624 -14.021 1.00 86.06 182 ALA A O 1
ATOM 1401 N N . LEU A 1 183 ? -6.124 12.458 -15.845 1.00 85.75 183 LEU A N 1
ATOM 1402 C CA . LEU A 1 183 ? -6.933 11.437 -16.515 1.00 85.75 183 LEU A CA 1
ATOM 1403 C C . LEU A 1 183 ? -6.932 10.110 -15.744 1.00 85.75 183 LEU A C 1
ATOM 1405 O O . LEU A 1 183 ? -7.994 9.514 -15.567 1.00 85.75 183 LEU A O 1
ATOM 1409 N N . GLY A 1 184 ? -5.772 9.675 -15.248 1.00 82.31 184 GLY A N 1
ATOM 1410 C CA . GLY A 1 184 ? -5.628 8.474 -14.425 1.00 82.31 184 GLY A CA 1
ATOM 1411 C C . GLY A 1 184 ? -6.445 8.552 -13.135 1.00 82.31 184 GLY A C 1
ATOM 1412 O O . GLY A 1 184 ? -7.220 7.641 -12.847 1.00 82.31 184 GLY A O 1
ATOM 1413 N N . VAL A 1 185 ? -6.362 9.675 -12.415 1.00 83.56 185 VAL A N 1
ATOM 1414 C CA . VAL A 1 185 ? -7.161 9.933 -11.206 1.00 83.56 185 VAL A CA 1
ATOM 1415 C C . VAL A 1 185 ? -8.653 9.932 -11.531 1.00 83.56 185 VAL A C 1
ATOM 1417 O O . VAL A 1 185 ? -9.436 9.272 -10.848 1.00 83.56 185 VAL A O 1
ATOM 1420 N N . PHE A 1 186 ? -9.069 10.625 -12.595 1.00 85.44 186 PHE A N 1
ATOM 1421 C CA . PHE A 1 186 ? -10.471 10.649 -13.015 1.00 85.44 186 PHE A CA 1
ATOM 1422 C C . PHE A 1 186 ? -10.997 9.244 -13.338 1.00 85.44 186 PHE A C 1
ATOM 1424 O O . PHE A 1 186 ? -12.109 8.890 -12.939 1.00 85.44 186 PHE A O 1
ATOM 1431 N N . PHE A 1 187 ? -10.191 8.427 -14.013 1.00 81.94 187 PHE A N 1
ATOM 1432 C CA . PHE A 1 187 ? -10.534 7.050 -14.351 1.00 81.94 187 PHE A CA 1
ATOM 1433 C C . PHE A 1 187 ? -10.634 6.158 -13.105 1.00 81.94 187 PHE A C 1
ATOM 1435 O O . PHE A 1 187 ? -11.622 5.441 -12.951 1.00 81.94 187 PHE A O 1
ATOM 1442 N N . GLN A 1 188 ? -9.688 6.271 -12.168 1.00 80.81 188 GLN A N 1
ATOM 1443 C CA . GLN A 1 188 ? -9.721 5.559 -10.884 1.00 80.81 188 GLN A CA 1
ATOM 1444 C C . GLN A 1 188 ? -10.959 5.922 -10.050 1.00 80.81 188 GLN A C 1
ATOM 1446 O O . GLN A 1 188 ? -11.609 5.033 -9.502 1.00 80.81 188 GLN A O 1
ATOM 1451 N N . PHE A 1 189 ? -11.343 7.204 -10.008 1.00 82.06 189 PHE A N 1
ATOM 1452 C CA . PHE A 1 189 ? -12.575 7.639 -9.341 1.00 82.06 189 PHE A CA 1
ATOM 1453 C C . PHE A 1 189 ? -13.835 7.104 -10.030 1.00 82.06 189 PHE A C 1
ATOM 1455 O O . PHE A 1 189 ? -14.786 6.718 -9.352 1.00 82.06 189 PHE A O 1
ATOM 1462 N N . LYS A 1 190 ? -13.865 7.067 -11.368 1.00 81.81 190 LYS A N 1
ATOM 1463 C CA . LYS A 1 190 ? -15.009 6.539 -12.129 1.00 81.81 190 LYS A CA 1
ATOM 1464 C C . LYS A 1 190 ? -15.186 5.031 -11.979 1.00 81.81 190 LYS A C 1
ATOM 1466 O O . LYS A 1 190 ? -16.321 4.566 -12.029 1.00 81.81 190 LYS A O 1
ATOM 1471 N N . LEU A 1 191 ? -14.097 4.298 -11.774 1.00 76.75 191 LEU A N 1
ATOM 1472 C CA . LEU A 1 191 ? -14.099 2.850 -11.563 1.00 76.75 191 LEU A CA 1
ATOM 1473 C C . LEU A 1 191 ? -14.206 2.439 -10.089 1.00 76.75 191 LEU A C 1
ATOM 1475 O O . LEU A 1 191 ? -14.213 1.251 -9.791 1.00 76.75 191 LEU A O 1
ATOM 1479 N N . GLY A 1 192 ? -14.297 3.396 -9.161 1.00 72.06 192 GLY A N 1
ATOM 1480 C CA . GLY A 1 192 ? -14.443 3.099 -7.734 1.00 72.06 192 GLY A CA 1
ATOM 1481 C C . GLY A 1 192 ? -13.219 2.427 -7.109 1.00 72.06 192 GLY A C 1
ATOM 1482 O O . GLY A 1 192 ? -13.374 1.704 -6.131 1.00 72.06 192 GLY A O 1
ATOM 1483 N N . PHE A 1 193 ? -12.022 2.673 -7.657 1.00 66.94 193 PHE A N 1
ATOM 1484 C CA . PHE A 1 193 ? -10.759 2.030 -7.260 1.00 66.94 193 PHE A CA 1
ATOM 1485 C C . PHE A 1 193 ? -10.709 0.508 -7.470 1.00 66.94 193 PHE A C 1
ATOM 1487 O O . PHE A 1 193 ? -9.821 -0.144 -6.926 1.00 66.94 193 PHE A O 1
ATOM 1494 N N . ASP A 1 194 ? -11.622 -0.045 -8.269 1.00 65.06 194 ASP A N 1
ATOM 1495 C CA . ASP A 1 194 ? -11.620 -1.460 -8.632 1.00 65.06 194 ASP A CA 1
ATOM 1496 C C . ASP A 1 194 ? -10.959 -1.682 -10.001 1.00 65.06 194 ASP A C 1
ATOM 1498 O O . ASP A 1 194 ? -10.919 -0.783 -10.851 1.00 65.06 194 ASP A O 1
ATOM 1502 N N . VAL A 1 195 ? -10.425 -2.883 -10.219 1.00 66.31 195 VAL A N 1
ATOM 1503 C CA . VAL A 1 195 ? -9.749 -3.256 -11.464 1.00 66.31 195 VAL A CA 1
ATOM 1504 C C . VAL A 1 195 ? -10.792 -3.804 -12.445 1.00 66.31 195 VAL A C 1
ATOM 1506 O O . VAL A 1 195 ? -11.295 -4.914 -12.256 1.00 66.31 195 VAL A O 1
ATOM 1509 N N . PRO A 1 196 ? -11.130 -3.079 -13.529 1.00 74.88 196 PRO A N 1
ATOM 1510 C CA . PRO A 1 196 ? -12.129 -3.552 -14.472 1.00 74.88 196 PRO A CA 1
ATOM 1511 C C . PRO A 1 196 ? -11.601 -4.748 -15.268 1.00 74.88 196 PRO A C 1
ATOM 1513 O O . PRO A 1 196 ? -10.426 -4.822 -15.643 1.00 74.88 196 PRO A O 1
ATOM 1516 N N . PHE A 1 197 ? -12.497 -5.676 -15.591 1.00 62.69 197 PHE A N 1
ATOM 1517 C CA . PHE A 1 197 ? -12.209 -6.753 -16.535 1.00 62.69 197 PHE A CA 1
ATOM 1518 C C . PHE A 1 197 ? -11.756 -6.162 -17.893 1.00 62.69 197 PHE A C 1
ATOM 1520 O O . PHE A 1 197 ? -12.419 -5.246 -18.384 1.00 62.69 197 PHE A O 1
ATOM 1527 N N . PRO A 1 198 ? -10.659 -6.641 -18.526 1.00 73.00 198 PRO A N 1
ATOM 1528 C CA . PRO A 1 198 ? -9.903 -7.867 -18.240 1.00 73.00 198 PRO A CA 1
ATOM 1529 C C . PRO A 1 198 ? -8.619 -7.672 -17.409 1.00 73.00 198 PRO A C 1
ATOM 1531 O O . PRO A 1 198 ? -7.857 -8.624 -17.248 1.00 73.00 198 PRO A O 1
ATOM 1534 N N . PHE A 1 199 ? -8.345 -6.473 -16.889 1.00 71.12 199 PHE A N 1
ATOM 1535 C CA . PHE A 1 199 ? -7.082 -6.188 -16.196 1.00 71.12 199 PHE A CA 1
ATOM 1536 C C . PHE A 1 199 ? -6.900 -7.001 -14.908 1.00 71.12 199 PHE A C 1
ATOM 1538 O O . PHE A 1 199 ? -5.766 -7.345 -14.591 1.00 71.12 199 PHE A O 1
ATOM 1545 N N . ASN A 1 200 ? -7.990 -7.397 -14.239 1.00 71.00 200 ASN A N 1
ATOM 1546 C CA . ASN A 1 200 ? -7.959 -8.322 -13.098 1.00 71.00 200 ASN A CA 1
ATOM 1547 C C . ASN A 1 200 ? -7.270 -9.656 -13.471 1.00 71.00 200 ASN A C 1
ATOM 1549 O O . ASN A 1 200 ? -6.365 -10.115 -12.784 1.00 71.00 200 ASN A O 1
ATOM 1553 N N . LEU A 1 201 ? -7.578 -10.228 -14.644 1.00 77.12 201 LEU A N 1
ATOM 1554 C CA . LEU A 1 201 ? -6.952 -11.481 -15.085 1.00 77.12 201 LEU A CA 1
ATOM 1555 C C . LEU A 1 201 ? -5.453 -11.315 -15.383 1.00 77.12 201 LEU A C 1
ATOM 1557 O O . LEU A 1 201 ? -4.662 -12.218 -15.122 1.00 77.12 201 LEU A O 1
ATOM 1561 N N . LEU A 1 202 ? -5.059 -10.163 -15.933 1.00 80.44 202 LEU A N 1
ATOM 1562 C CA . LEU A 1 202 ? -3.658 -9.859 -16.228 1.00 80.44 202 LEU A CA 1
ATOM 1563 C C . LEU A 1 202 ? -2.843 -9.616 -14.946 1.00 80.44 202 LEU A C 1
ATOM 1565 O O . LEU A 1 202 ? -1.681 -10.013 -14.870 1.00 80.44 202 LEU A O 1
ATOM 1569 N N . LEU A 1 203 ? -3.448 -8.963 -13.952 1.00 81.31 203 LEU A N 1
ATOM 1570 C CA . LEU A 1 203 ? -2.812 -8.567 -12.694 1.00 81.31 203 LEU A CA 1
ATOM 1571 C C . LEU A 1 203 ? -3.012 -9.582 -11.559 1.00 81.31 203 LEU A C 1
ATOM 1573 O O . LEU A 1 203 ? -2.460 -9.391 -10.478 1.00 81.31 203 LEU A O 1
ATOM 1577 N N . PHE A 1 204 ? -3.696 -10.698 -11.808 1.00 79.69 204 PHE A N 1
ATOM 1578 C CA . PHE A 1 204 ? -3.939 -11.766 -10.837 1.00 79.69 204 PHE A CA 1
ATOM 1579 C C . PHE A 1 204 ? -2.699 -12.211 -10.021 1.00 79.69 204 PHE A C 1
ATOM 1581 O O . PHE A 1 204 ? -2.824 -12.386 -8.806 1.00 79.69 204 PHE A O 1
ATOM 1588 N N . PRO A 1 205 ? -1.477 -12.340 -10.594 1.00 76.88 205 PRO A N 1
ATOM 1589 C CA . PRO A 1 205 ? -0.286 -12.667 -9.801 1.00 76.88 205 PRO A CA 1
ATOM 1590 C C . PRO A 1 205 ? 0.066 -11.595 -8.756 1.00 76.88 205 PRO A C 1
ATOM 1592 O O . PRO A 1 205 ? 0.550 -11.921 -7.672 1.00 76.88 205 PRO A O 1
ATOM 1595 N N . PHE A 1 206 ? -0.183 -10.322 -9.071 1.00 73.94 206 PHE A N 1
ATOM 1596 C CA . PHE A 1 206 ? 0.011 -9.200 -8.155 1.00 73.94 206 PHE A CA 1
ATOM 1597 C C . PHE A 1 206 ? -1.080 -9.148 -7.083 1.00 73.94 206 PHE A C 1
ATOM 1599 O O . PHE A 1 206 ? -0.767 -8.879 -5.925 1.00 73.94 206 PHE A O 1
ATOM 1606 N N . GLU A 1 207 ? -2.326 -9.479 -7.428 1.00 72.69 207 GLU A N 1
ATOM 1607 C CA . GLU A 1 207 ? -3.434 -9.540 -6.464 1.00 72.69 207 GLU A CA 1
ATOM 1608 C C . GLU A 1 207 ? -3.180 -10.595 -5.371 1.00 72.69 207 GLU A C 1
ATOM 1610 O O . GLU A 1 207 ? -3.401 -10.335 -4.186 1.00 72.69 207 GLU A O 1
ATOM 1615 N N . ILE A 1 208 ? -2.625 -11.761 -5.732 1.00 76.38 208 ILE A N 1
ATOM 1616 C CA . ILE A 1 208 ? -2.212 -12.790 -4.759 1.00 76.38 208 ILE A CA 1
ATOM 1617 C C . ILE A 1 208 ? -1.120 -12.257 -3.823 1.00 76.38 208 ILE A C 1
ATOM 1619 O O . ILE A 1 208 ? -1.177 -12.478 -2.610 1.00 76.38 208 ILE A O 1
ATOM 1623 N N . ALA A 1 209 ? -0.116 -11.568 -4.371 1.00 73.44 209 ALA A N 1
ATOM 1624 C CA . ALA A 1 209 ? 0.976 -11.011 -3.579 1.00 73.44 209 ALA A CA 1
ATOM 1625 C C . ALA A 1 209 ? 0.467 -9.951 -2.592 1.00 73.44 209 ALA A C 1
ATOM 1627 O O . ALA A 1 209 ? 0.841 -9.971 -1.419 1.00 73.44 209 ALA A O 1
ATOM 1628 N N . GLU A 1 210 ? -0.433 -9.070 -3.031 1.00 70.19 210 GLU A N 1
ATOM 1629 C CA . GLU A 1 210 ? -1.065 -8.073 -2.170 1.00 70.19 210 GLU A CA 1
ATOM 1630 C C . GLU A 1 210 ? -1.892 -8.727 -1.055 1.00 70.19 210 GLU A C 1
ATOM 1632 O O . GLU A 1 210 ? -1.788 -8.332 0.110 1.00 70.19 210 GLU A O 1
ATOM 1637 N N . TYR A 1 211 ? -2.667 -9.763 -1.382 1.00 72.81 211 TYR A N 1
ATOM 1638 C CA . TYR A 1 211 ? -3.438 -10.522 -0.400 1.00 72.81 211 TYR A CA 1
ATOM 1639 C C . TYR A 1 211 ? -2.537 -11.161 0.668 1.00 72.81 211 TYR A C 1
ATOM 1641 O O . TYR A 1 211 ? -2.796 -11.031 1.867 1.00 72.81 211 TYR A O 1
ATOM 1649 N N . TYR A 1 212 ? -1.437 -11.790 0.248 1.00 72.12 212 TYR A N 1
ATOM 1650 C CA . TYR A 1 212 ? -0.472 -12.417 1.154 1.00 72.12 212 TYR A CA 1
ATOM 1651 C C . TYR A 1 212 ? 0.244 -11.400 2.055 1.00 72.12 212 TYR A C 1
ATOM 1653 O O . TYR A 1 212 ? 0.454 -11.643 3.248 1.00 72.12 212 TYR A O 1
ATOM 1661 N N . ILE A 1 213 ? 0.579 -10.232 1.503 1.00 68.50 213 ILE A N 1
ATOM 1662 C CA . ILE A 1 213 ? 1.174 -9.118 2.245 1.00 68.50 213 ILE A CA 1
ATOM 1663 C C . ILE A 1 213 ? 0.193 -8.593 3.301 1.00 68.50 213 ILE A C 1
ATOM 1665 O O . ILE A 1 213 ? 0.568 -8.463 4.467 1.00 68.50 213 ILE A O 1
ATOM 1669 N N . ARG A 1 214 ? -1.076 -8.361 2.935 1.00 67.38 214 ARG A N 1
ATOM 1670 C CA . ARG A 1 214 ? -2.125 -7.928 3.876 1.00 67.38 214 ARG A CA 1
ATOM 1671 C C . ARG A 1 214 ? -2.301 -8.925 5.025 1.00 67.38 214 ARG A C 1
ATOM 1673 O O . ARG A 1 214 ? -2.341 -8.500 6.177 1.00 67.38 214 ARG A O 1
ATOM 1680 N N . TRP A 1 215 ? -2.335 -10.224 4.722 1.00 69.25 215 TRP A N 1
ATOM 1681 C CA . TRP A 1 215 ? -2.433 -11.287 5.729 1.00 69.25 215 TRP A CA 1
ATOM 1682 C C . TRP A 1 215 ? -1.229 -11.306 6.685 1.00 69.25 215 TRP A C 1
ATOM 1684 O O . TRP A 1 215 ? -1.395 -11.353 7.906 1.00 69.25 215 TRP A O 1
ATOM 1694 N N . SER A 1 216 ? -0.017 -11.176 6.145 1.00 58.94 216 SER A N 1
ATOM 1695 C CA . SER A 1 216 ? 1.219 -11.192 6.938 1.00 58.94 216 SER A CA 1
ATOM 1696 C C . SER A 1 216 ? 1.312 -10.008 7.910 1.00 58.94 216 SER A C 1
ATOM 1698 O O . SER A 1 216 ? 1.792 -10.150 9.035 1.00 58.94 216 SER A O 1
ATOM 1700 N N . ILE A 1 217 ? 0.821 -8.832 7.513 1.00 59.84 217 ILE A N 1
ATOM 1701 C CA . ILE A 1 217 ? 0.803 -7.644 8.379 1.00 59.84 217 ILE A CA 1
ATOM 1702 C C . ILE A 1 217 ? -0.189 -7.815 9.527 1.00 59.84 217 ILE A C 1
ATOM 1704 O O . ILE A 1 217 ? 0.130 -7.457 10.661 1.00 59.84 217 ILE A O 1
ATOM 1708 N N . THR A 1 218 ? -1.373 -8.373 9.257 1.00 59.81 218 THR A N 1
ATOM 1709 C CA . THR A 1 218 ? -2.367 -8.611 10.312 1.00 59.81 218 THR A CA 1
ATOM 1710 C C . THR A 1 218 ? -1.836 -9.556 11.385 1.00 59.81 218 THR A C 1
ATOM 1712 O O . THR A 1 218 ? -2.006 -9.270 12.564 1.00 59.81 218 THR A O 1
ATOM 1715 N N . THR A 1 219 ? -1.088 -10.597 11.007 1.00 54.84 219 THR A N 1
ATOM 1716 C CA . THR A 1 219 ? -0.476 -11.525 11.972 1.00 54.84 219 THR A CA 1
ATOM 1717 C C . THR A 1 219 ? 0.668 -10.912 12.782 1.00 54.84 219 THR A C 1
ATOM 1719 O O . THR A 1 219 ? 0.858 -11.279 13.935 1.00 54.84 219 THR A O 1
ATOM 1722 N N . VAL A 1 220 ? 1.430 -9.969 12.215 1.00 50.66 220 VAL A N 1
ATOM 1723 C CA . VAL A 1 220 ? 2.528 -9.289 12.934 1.00 50.66 220 VAL A CA 1
ATOM 1724 C C . VAL A 1 220 ? 2.000 -8.223 13.896 1.00 50.66 220 VAL A C 1
ATOM 1726 O O . VAL A 1 220 ? 2.619 -7.972 14.918 1.00 50.66 220 VAL A O 1
ATOM 1729 N N . SER A 1 221 ? 0.854 -7.606 13.602 1.00 43.81 221 SER A N 1
ATOM 1730 C CA . SER A 1 221 ? 0.208 -6.644 14.506 1.00 43.81 221 SER A CA 1
ATOM 1731 C C . SER A 1 221 ? -0.425 -7.292 15.747 1.00 43.81 221 SER A C 1
ATOM 1733 O O . SER A 1 221 ? -0.772 -6.569 16.682 1.00 43.81 221 SER A O 1
ATOM 1735 N N . GLU A 1 222 ? -0.649 -8.606 15.733 1.00 40.06 222 GLU A N 1
ATOM 1736 C CA . GLU A 1 222 ? -1.234 -9.367 16.846 1.00 40.06 222 GLU A CA 1
ATOM 1737 C C . GLU A 1 222 ? -0.176 -10.009 17.766 1.00 40.06 222 GLU A C 1
ATOM 1739 O O . GLU A 1 222 ? -0.539 -10.540 18.818 1.00 40.06 222 GLU A O 1
ATOM 1744 N N . ALA A 1 223 ? 1.109 -9.940 17.394 1.00 40.53 223 ALA A N 1
ATOM 1745 C CA . ALA A 1 223 ? 2.257 -10.412 18.174 1.00 40.53 223 ALA A CA 1
ATOM 1746 C C . ALA A 1 223 ? 2.938 -9.263 18.936 1.00 40.53 223 ALA A C 1
ATOM 1748 O O . ALA A 1 223 ? 3.376 -9.512 20.083 1.00 40.53 223 ALA A O 1
#

Foldseek 3Di:
DFLVVVVVVLQPDDPPPPPHRVLVVDDPVVNVVVSVVSCVVGPDVVVVVVVVVVVVVVVVVLLVVVVVVVVVLLVQLVVQLVVVLVVCVVPVLVVVLVVDPPVCNVCSSVVSSVVSSVVSNVVSVVVSLLVVQLVVLLVVLLVVLLVVLVVCVVVVNDPPVQRDPDPPDDPVSVVSSVVSSVVSSVVCVVVVVDDDPPVCVVCVVVVVVVVVSVVVNVVVVVD

Secondary structure (DSSP, 8-state):
-HHHHHHHHHTT--SS-SSS-GGGTS-HHHHHHHHHHHHHHHS-HHHHHHHHHHHHHHHHHHHHHHHHHHHHHHHHHHHHHHHHHHHHHHHHHHHHHHHS-TTTTTTHHHHHHHHHHHHHHHHHHHHHHHHHHHHHHHHHHHHHHHHHHHHHHHTT--GGG---S-SSS-HHHHHHHHHHHHHHHHHHHHTTT---TTHHHHHHHHHHHHHHHHHHHHHHHT-

Radius of gyration: 29.58 Å; chains: 1; bounding box: 61×75×70 Å

Sequence (223 aa):
MIVIEESKKDDKVDADGNGVADVKEMDSKALLLRKANLVMTKMNPQKVDEAMAAISKVWLSVISVLTVQFARTIALSISISDSLKKTFNRFCTPTIQKAVPKEYQKWVPVVVGWICKSIGMSLAWYIQTVISAVTSALEGGKIAAFAILKFFKDKGMNPAGIIPEDLDDTYVDEAIAYLFAALGVFFQFKLGFDVPFPFNLLLFPFEIAEYYIRWSITTVSEA

Organism: NCBI:txid374047